Protein AF-A0A0S3QSS6-F1 (afdb_monomer)

Mean predicted aligned error: 6.53 Å

Nearest PDB structures (foldseek):
  4kt3-assembly1_A  TM=6.858E-01  e=3.679E-03  Pseudomonas protegens Pf-5

Sequence (273 aa):
MFFYKCVRVEKSAYVKLRFVSPRGPGDILEQRCSSVIPIIYRKIPCLKPLPVMERKRTFINLLLPAVLVKNFEIERTREHVKELMIKAKEGTLEKVDKFWLKELIKKYKARSYEDLLVRLDIVPPGLVIAQAAIESGWGSSRFFCEANNIFGEWDFSLNSTGVKAKDSDVYLKKFDNLLEAVDSYYYNINTGWAYEEFRKARTKSKNSLVLAKYLHRYSQLGPEYVERLIKVIKSNRLDLYDSCSIDDNYIESVTKYRLECFGLRKDNSVAIP

Organism: Thermosulfidibacter takaii (strain DSM 17441 / JCM 13301 / NBRC 103674 / ABI70S6) (NCBI:txid1298851)

pLDDT: mean 89.3, std 16.47, range [23.45, 98.88]

Solvent-accessible surface area (backbone atoms only — not comparable to full-atom values): 15063 Å² total; per-residue (Å²): 134,84,50,65,56,66,37,79,41,75,71,46,70,48,73,59,72,42,79,43,70,50,93,40,73,86,64,61,62,85,62,45,54,85,44,23,66,48,47,47,48,37,61,63,60,60,33,56,86,47,57,72,70,59,19,48,53,51,42,47,40,59,46,50,27,36,50,48,53,52,33,51,55,32,48,54,54,35,51,51,50,53,54,49,52,50,29,50,75,73,71,67,56,48,75,60,57,54,49,52,52,50,53,48,29,61,73,44,68,35,90,46,74,69,48,32,46,53,33,43,58,66,74,31,45,15,39,55,52,31,51,30,31,65,54,6,60,39,37,44,31,67,52,22,44,76,18,37,23,38,66,63,48,71,38,86,54,94,81,59,85,36,52,69,46,93,91,50,97,50,28,26,42,56,36,76,25,53,49,58,39,47,51,53,51,52,50,46,58,39,46,42,76,75,28,51,65,31,37,61,48,51,78,79,45,68,49,30,73,70,52,39,70,44,44,28,70,77,41,96,62,25,65,60,46,26,54,53,42,46,48,50,24,63,78,66,53,24,53,70,43,45,75,45,39,66,33,66,93,35,54,47,72,35,94,54,68,44,78,51,67,46,78,51,80,85,74,95,72,93,81,82,135

Foldseek 3Di:
DWDKDKFWDAKAKAFQEAEDADPALVVQDQADQAAGALYWYFQYAQLQVPDPVSLLRSLLSQQLSLLQRVQSVLVRVLVSLVVLVVCVVVVNRDPRNVVVVVVLCVLLVAPDSVSSNLLSHGAQQLQVSLQLCVQCVSRNRPCCNPAVQSNQAWDPDPPDPACADPPDRIGHHHDRTNNVNSVVVSSCCSRPPLNPVLSVVRVVDLFNLSSLCSCLVVDPVRVVSSVSSNCSCVVVVSRVSSSGHHHCVRIDIDNGIDIDIDTDDDDDDDDDD

Radius of gyration: 19.3 Å; Cα contacts (8 Å, |Δi|>4): 441; chains: 1; bounding box: 49×43×52 Å

Structure (mmCIF, N/CA/C/O backbone):
data_AF-A0A0S3QSS6-F1
#
_entry.id   AF-A0A0S3QSS6-F1
#
loop_
_atom_site.group_PDB
_atom_site.id
_atom_site.type_symbol
_atom_site.label_atom_id
_atom_site.label_alt_id
_atom_site.label_comp_id
_atom_site.label_asym_id
_atom_site.label_entity_id
_atom_site.label_seq_id
_atom_site.pdbx_PDB_ins_code
_atom_site.Cartn_x
_atom_site.Cartn_y
_atom_site.Cartn_z
_atom_site.occupancy
_atom_site.B_iso_or_equiv
_atom_site.auth_seq_id
_atom_site.auth_comp_id
_atom_site.auth_asym_id
_atom_site.auth_atom_id
_atom_site.pdbx_PDB_model_num
ATOM 1 N N . MET A 1 1 ? -12.737 -28.483 6.655 1.00 34.22 1 MET A N 1
ATOM 2 C CA . MET A 1 1 ? -13.985 -27.689 6.701 1.00 34.22 1 MET A CA 1
ATOM 3 C C . MET A 1 1 ? -13.631 -26.302 7.227 1.00 34.22 1 MET A C 1
ATOM 5 O O . MET A 1 1 ? -13.260 -26.193 8.390 1.00 34.22 1 MET A O 1
ATOM 9 N N . PHE A 1 2 ? -13.603 -25.280 6.365 1.00 35.81 2 PHE A N 1
ATOM 10 C CA . PHE A 1 2 ? -13.344 -23.898 6.786 1.00 35.81 2 PHE A CA 1
ATOM 11 C C . PHE A 1 2 ? -14.632 -23.327 7.375 1.00 35.81 2 PHE A C 1
ATOM 13 O O . PHE A 1 2 ? -15.638 -23.231 6.678 1.00 35.81 2 PHE A O 1
ATOM 20 N N . PHE A 1 3 ? -14.614 -22.993 8.663 1.00 40.19 3 PHE A N 1
ATOM 21 C CA . PHE A 1 3 ? -15.728 -22.298 9.293 1.00 40.19 3 PHE A CA 1
ATOM 22 C C . PHE A 1 3 ? -15.490 -20.799 9.164 1.00 40.19 3 PHE A C 1
ATOM 24 O O . PHE A 1 3 ? -14.437 -20.292 9.552 1.00 40.19 3 PHE A O 1
ATOM 31 N N . TYR A 1 4 ? -16.470 -20.095 8.617 1.00 47.41 4 TYR A N 1
ATOM 32 C CA . TYR A 1 4 ? -16.463 -18.643 8.556 1.00 47.41 4 TYR A CA 1
ATOM 33 C C . TYR A 1 4 ? -17.436 -18.111 9.594 1.00 47.41 4 TYR A C 1
ATOM 35 O O . TYR A 1 4 ? -18.567 -18.589 9.690 1.00 47.41 4 TYR A O 1
ATOM 43 N N . LYS A 1 5 ? -17.008 -17.111 10.365 1.00 53.06 5 LYS A N 1
ATOM 44 C CA . LYS A 1 5 ? -17.925 -16.326 11.189 1.00 53.06 5 LYS A CA 1
ATOM 45 C C . LYS A 1 5 ? -18.103 -14.970 10.528 1.00 53.06 5 LYS A C 1
ATOM 47 O O . LYS A 1 5 ? -17.140 -14.217 10.399 1.00 53.06 5 LYS A O 1
ATOM 52 N N . CYS A 1 6 ? -19.321 -14.706 10.068 1.00 51.78 6 CYS A N 1
ATOM 53 C CA . CYS A 1 6 ? -19.661 -13.468 9.386 1.00 51.78 6 CYS A CA 1
ATOM 54 C C . CYS A 1 6 ? -20.262 -12.462 10.367 1.00 51.78 6 CYS A C 1
ATOM 56 O O . CYS A 1 6 ? -21.119 -12.809 11.179 1.00 51.78 6 CYS A O 1
ATOM 58 N N . VAL A 1 7 ? -19.784 -11.227 10.293 1.00 55.12 7 VAL A N 1
ATOM 59 C CA . VAL A 1 7 ? -20.254 -10.086 11.072 1.00 55.12 7 VAL A CA 1
ATOM 60 C C . VAL A 1 7 ? -21.018 -9.152 10.153 1.00 55.12 7 VAL A C 1
ATOM 62 O O . VAL A 1 7 ? -20.686 -8.993 8.981 1.00 55.12 7 VAL A O 1
ATOM 65 N N . ARG A 1 8 ? -22.076 -8.569 10.700 1.00 54.03 8 ARG A N 1
ATOM 66 C CA . ARG A 1 8 ? -22.972 -7.658 10.021 1.00 54.03 8 ARG A CA 1
ATOM 67 C C . ARG A 1 8 ? -22.476 -6.221 10.238 1.00 54.03 8 ARG A C 1
ATOM 69 O O . ARG A 1 8 ? -22.525 -5.748 11.362 1.00 54.03 8 ARG A O 1
ATOM 76 N N . VAL A 1 9 ? -22.006 -5.549 9.189 1.00 58.03 9 VAL A N 1
ATOM 77 C CA . VAL A 1 9 ? -21.534 -4.152 9.249 1.00 58.03 9 VAL A CA 1
ATOM 78 C C . VAL A 1 9 ? -22.651 -3.228 8.753 1.00 58.03 9 VAL A C 1
ATOM 80 O O . VAL A 1 9 ? -23.166 -3.418 7.645 1.00 58.03 9 VAL A O 1
ATOM 83 N N . GLU A 1 10 ? -23.072 -2.266 9.578 1.00 53.19 10 G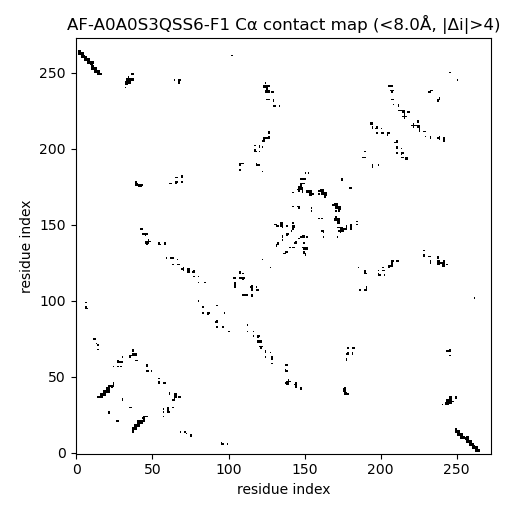LU A N 1
ATOM 84 C CA . GLU A 1 10 ? -24.047 -1.228 9.203 1.00 53.19 10 GLU A CA 1
ATOM 85 C C . GLU A 1 10 ? -23.390 -0.129 8.363 1.00 53.19 10 GLU A C 1
ATOM 87 O O . GLU A 1 10 ? -22.272 0.276 8.653 1.00 53.19 10 GLU A O 1
ATOM 92 N N . LYS A 1 11 ? -24.102 0.361 7.333 1.00 58.97 11 LYS A N 1
ATOM 93 C CA . LYS A 1 11 ? -23.717 1.517 6.497 1.00 58.97 11 LYS A CA 1
ATOM 94 C C . LYS A 1 11 ? -22.257 1.487 6.018 1.00 58.97 11 LYS A C 1
ATOM 96 O O . LYS A 1 11 ? -21.463 2.366 6.332 1.00 58.97 11 LYS A O 1
ATOM 101 N N . SER A 1 12 ? -21.903 0.501 5.200 1.00 72.12 12 SER A N 1
ATOM 102 C CA . SER A 1 12 ? -20.589 0.475 4.546 1.00 72.12 12 SER A CA 1
ATOM 103 C C . SER A 1 12 ? -20.666 1.082 3.146 1.00 72.12 12 SER A C 1
ATOM 105 O O . SER A 1 12 ? -21.619 0.800 2.422 1.00 72.12 12 SER A O 1
ATOM 107 N N . ALA A 1 13 ? -19.655 1.835 2.723 1.00 84.69 13 ALA A N 1
ATOM 108 C CA . ALA A 1 13 ? -19.427 2.130 1.309 1.00 84.69 13 ALA A CA 1
ATOM 109 C C . ALA A 1 13 ? -18.351 1.187 0.754 1.00 84.69 13 ALA A C 1
ATOM 111 O O . ALA A 1 13 ? -17.436 0.797 1.483 1.00 84.69 13 ALA A O 1
ATOM 112 N N . TYR A 1 14 ? -18.444 0.816 -0.520 1.00 89.44 14 TYR A N 1
ATOM 113 C CA . TYR A 1 14 ? -17.412 0.033 -1.202 1.00 89.44 14 TYR A CA 1
ATOM 114 C C . TYR A 1 14 ? -17.110 0.596 -2.586 1.00 89.44 14 TYR A C 1
ATOM 116 O O . TYR A 1 14 ? -17.921 1.306 -3.178 1.00 89.44 14 TYR A O 1
ATOM 124 N N . VAL A 1 15 ? -15.932 0.250 -3.104 1.00 93.38 15 VAL A N 1
ATOM 125 C CA . VAL A 1 15 ? -15.528 0.617 -4.460 1.00 93.38 15 VAL A CA 1
ATOM 126 C C . VAL A 1 15 ? -15.972 -0.469 -5.433 1.00 93.38 15 VAL A C 1
ATOM 128 O O . VAL A 1 15 ? -15.579 -1.631 -5.311 1.00 93.38 15 VAL A O 1
ATOM 131 N N . LYS A 1 16 ? -16.774 -0.095 -6.426 1.00 95.25 16 LYS A N 1
ATOM 132 C CA . LYS A 1 16 ? -17.167 -0.952 -7.541 1.00 95.25 16 LYS A CA 1
ATOM 133 C C . LYS A 1 16 ? -15.981 -1.157 -8.480 1.00 95.25 16 LYS A C 1
ATOM 135 O O . LYS A 1 16 ? -15.662 -0.304 -9.303 1.00 95.25 16 LYS A O 1
ATOM 140 N N . LEU A 1 17 ? -15.333 -2.311 -8.372 1.00 95.25 17 LEU A N 1
ATOM 141 C CA . LEU A 1 17 ? -14.164 -2.638 -9.187 1.00 95.25 17 LEU A CA 1
ATOM 142 C C . LEU A 1 17 ? -14.548 -3.007 -10.622 1.00 95.25 17 LEU A C 1
ATOM 144 O O . LEU A 1 17 ? -15.533 -3.709 -10.862 1.00 95.25 17 LEU A O 1
ATOM 148 N N . ARG A 1 18 ? -13.704 -2.613 -11.579 1.00 95.31 18 ARG A N 1
ATOM 149 C CA . ARG A 1 18 ? -13.742 -3.124 -12.955 1.00 95.31 18 ARG A CA 1
ATOM 150 C C . ARG A 1 18 ? -12.545 -4.026 -13.191 1.00 95.31 18 ARG A C 1
ATOM 152 O O . ARG A 1 18 ? -11.410 -3.590 -13.055 1.00 95.31 18 ARG A O 1
ATOM 159 N N . PHE A 1 19 ? -12.784 -5.266 -13.597 1.00 94.44 19 PHE A N 1
ATOM 160 C CA . PHE A 1 19 ? -11.704 -6.177 -13.964 1.00 94.44 19 PHE A CA 1
ATOM 161 C C . PHE A 1 19 ? -11.496 -6.178 -15.473 1.00 94.44 19 PHE A C 1
ATOM 163 O O . PHE A 1 19 ? -12.455 -6.315 -16.230 1.00 94.44 19 PHE A O 1
ATOM 170 N N . VAL A 1 20 ? -10.244 -6.039 -15.903 1.00 94.44 20 VAL A N 1
ATOM 171 C CA . VAL A 1 20 ? -9.870 -6.002 -17.324 1.00 94.44 20 VAL A CA 1
ATOM 172 C C . VAL A 1 20 ? -8.683 -6.928 -17.551 1.00 94.44 20 VAL A C 1
ATOM 174 O O . VAL A 1 20 ? -7.753 -6.940 -16.754 1.00 94.44 20 VAL A O 1
ATOM 177 N N . SER A 1 21 ? -8.688 -7.698 -18.636 1.00 93.12 21 SER A N 1
ATOM 178 C CA . SER A 1 21 ? -7.502 -8.433 -19.088 1.00 93.12 21 SER A CA 1
ATOM 179 C C . SER A 1 21 ? -6.916 -7.738 -20.312 1.00 93.12 21 SER A C 1
ATOM 181 O O . SER A 1 21 ? -7.493 -7.862 -21.392 1.00 93.12 21 SER A O 1
ATOM 183 N N . PRO A 1 22 ? -5.820 -6.978 -20.158 1.00 92.81 22 PRO A N 1
ATOM 184 C CA . PRO A 1 22 ? -5.209 -6.267 -21.270 1.00 92.81 22 PRO A CA 1
ATOM 185 C C . PRO A 1 22 ? -4.482 -7.257 -22.190 1.00 92.81 22 PRO A C 1
ATOM 187 O O . PRO A 1 22 ? -3.913 -8.249 -21.733 1.00 92.81 22 PRO A O 1
ATOM 190 N N . ARG A 1 23 ? -4.467 -6.980 -23.495 1.00 90.88 23 ARG A N 1
ATOM 191 C CA . ARG A 1 23 ? -3.677 -7.735 -24.485 1.00 90.88 23 ARG A CA 1
ATOM 192 C C . ARG A 1 23 ? -2.224 -7.267 -24.513 1.00 90.88 23 ARG A C 1
ATOM 194 O O . ARG A 1 23 ? -1.334 -8.026 -24.879 1.00 90.88 23 ARG A O 1
ATOM 201 N N . GLY A 1 24 ? -1.984 -6.022 -24.115 1.00 91.06 24 GLY A N 1
ATOM 202 C CA . GLY A 1 24 ? -0.663 -5.417 -24.030 1.00 91.06 24 GLY A CA 1
ATOM 203 C C . GLY A 1 24 ? -0.707 -4.069 -23.308 1.00 91.06 24 GLY A C 1
ATOM 204 O O . GLY A 1 24 ? -1.777 -3.640 -22.872 1.00 91.06 24 GLY A O 1
ATOM 205 N N . PRO A 1 25 ? 0.437 -3.377 -23.179 1.00 91.69 25 PRO A N 1
ATOM 206 C CA . PRO A 1 25 ? 0.503 -2.125 -22.428 1.00 91.69 25 PRO A CA 1
ATOM 207 C C . PRO A 1 25 ? -0.366 -0.986 -22.987 1.00 91.69 25 PRO A C 1
ATOM 209 O O . PRO A 1 25 ? -0.785 -0.122 -22.226 1.00 91.69 25 PRO A O 1
ATOM 212 N N . GLY A 1 26 ? -0.692 -1.005 -24.285 1.00 90.81 26 GLY A N 1
ATOM 213 C CA . GLY A 1 26 ? -1.580 -0.012 -24.905 1.00 90.81 26 GLY A CA 1
ATOM 214 C C . GLY A 1 26 ? -3.048 -0.093 -24.460 1.00 90.81 26 GLY A C 1
ATOM 215 O O . GLY A 1 26 ? -3.785 0.867 -24.646 1.00 90.81 26 GLY A O 1
ATOM 216 N N . ASP A 1 27 ? -3.471 -1.200 -23.839 1.00 93.44 27 ASP A N 1
ATOM 217 C CA . ASP A 1 27 ? -4.826 -1.344 -23.284 1.00 93.44 27 ASP A CA 1
ATOM 218 C C . ASP A 1 27 ? -4.940 -0.740 -21.860 1.00 93.44 27 ASP A C 1
ATOM 220 O O . ASP A 1 27 ? -6.010 -0.786 -21.247 1.00 93.44 27 ASP A O 1
ATOM 224 N N . ILE A 1 28 ? -3.849 -0.195 -21.300 1.00 95.62 28 ILE A N 1
ATOM 225 C CA . ILE A 1 28 ? -3.852 0.429 -19.972 1.00 95.62 28 ILE A CA 1
ATOM 226 C C . ILE A 1 28 ? -4.388 1.855 -20.072 1.00 95.62 28 ILE A C 1
ATOM 228 O O . ILE A 1 28 ? -3.767 2.735 -20.667 1.00 95.62 28 ILE A O 1
ATOM 232 N N . LEU A 1 29 ? -5.531 2.096 -19.430 1.00 95.56 29 LEU A N 1
ATOM 233 C CA . LEU A 1 29 ? -6.165 3.408 -19.415 1.00 95.56 29 LEU A CA 1
ATOM 234 C C . LEU A 1 29 ? -5.386 4.403 -18.563 1.00 95.56 29 LEU A C 1
ATOM 236 O O . LEU A 1 29 ? -5.051 4.134 -17.404 1.00 95.56 29 LEU A O 1
ATOM 240 N N . GLU A 1 30 ? -5.182 5.587 -19.126 1.00 96.00 30 GLU A N 1
ATOM 241 C CA . GLU A 1 30 ? -4.660 6.721 -18.386 1.00 96.00 30 GLU A CA 1
ATOM 242 C C . GLU A 1 30 ? -5.623 7.170 -17.286 1.00 96.00 30 GLU A C 1
ATOM 244 O O . GLU A 1 30 ? -6.833 7.273 -17.496 1.00 96.00 30 GLU A O 1
ATOM 249 N N . GLN A 1 31 ? -5.067 7.443 -16.107 1.00 96.25 31 GLN A N 1
ATOM 250 C CA . GLN A 1 31 ? -5.824 7.873 -14.942 1.00 96.25 31 GLN A CA 1
ATOM 251 C C . GLN A 1 31 ? -5.731 9.385 -14.760 1.00 96.25 31 GLN A C 1
ATOM 253 O O . GLN A 1 31 ? -4.665 9.986 -14.890 1.00 96.25 31 GLN A O 1
ATOM 258 N N . ARG A 1 32 ? -6.853 10.004 -14.388 1.00 96.38 32 ARG A N 1
ATOM 259 C CA . ARG A 1 32 ? -6.886 11.397 -13.932 1.00 96.38 32 ARG A CA 1
ATOM 260 C C . ARG A 1 32 ? -6.874 11.397 -12.413 1.00 96.38 32 ARG A C 1
ATOM 262 O O . ARG A 1 32 ? -7.753 10.810 -11.802 1.00 96.38 32 ARG A O 1
ATOM 269 N N . CYS A 1 33 ? -5.896 12.061 -11.804 1.00 95.25 33 CYS A N 1
ATOM 270 C CA . CYS A 1 33 ? -5.696 12.021 -10.351 1.00 95.25 33 CYS A CA 1
ATOM 271 C C . CYS A 1 33 ? -6.940 12.434 -9.540 1.00 95.25 33 CYS A C 1
ATOM 273 O O . CYS A 1 33 ? -7.228 11.831 -8.513 1.00 95.25 33 CYS A O 1
ATOM 275 N N . SER A 1 34 ? -7.709 13.414 -10.021 1.00 95.44 34 SER A N 1
ATOM 276 C CA . SER A 1 34 ? -8.946 13.874 -9.372 1.00 95.44 34 SER A CA 1
ATOM 277 C C . SER A 1 34 ? -10.138 12.919 -9.518 1.00 95.44 34 SER A C 1
ATOM 279 O O . SER A 1 34 ? -11.177 13.150 -8.911 1.00 95.44 34 SER A O 1
ATOM 281 N N . SER A 1 35 ? -10.036 11.899 -10.373 1.00 97.06 35 SER A N 1
ATOM 282 C CA . SER A 1 35 ? -11.135 11.006 -10.744 1.00 97.06 35 SER A CA 1
ATOM 283 C C . SER A 1 35 ? -10.547 9.723 -11.343 1.00 97.06 35 SER A C 1
ATOM 285 O O . SER A 1 35 ? -10.511 9.525 -12.563 1.00 97.06 35 SER A O 1
ATOM 287 N N . VAL A 1 36 ? -9.981 8.883 -10.471 1.00 98.25 36 VAL A N 1
ATOM 288 C CA . VAL A 1 36 ? -9.347 7.616 -10.859 1.00 98.25 36 VAL A CA 1
ATOM 289 C C . VAL A 1 36 ? -10.405 6.530 -11.011 1.00 98.25 36 VAL A C 1
ATOM 291 O O . VAL A 1 36 ? -11.211 6.297 -10.110 1.00 98.25 36 VAL A O 1
ATOM 294 N N . ILE A 1 37 ? -10.364 5.812 -12.132 1.00 97.88 37 ILE A N 1
ATOM 295 C CA . ILE A 1 37 ? -11.261 4.685 -12.385 1.00 97.88 37 ILE A CA 1
ATOM 296 C C . ILE A 1 37 ? -10.655 3.435 -11.723 1.00 97.88 37 ILE A C 1
ATOM 298 O O . ILE A 1 37 ? -9.509 3.092 -12.027 1.00 97.88 37 ILE A O 1
ATOM 302 N N . PRO A 1 38 ? -11.388 2.704 -10.860 1.00 96.88 38 PRO A N 1
ATOM 303 C CA . PRO A 1 38 ? -10.867 1.554 -10.116 1.00 96.88 38 PRO A CA 1
ATOM 304 C C . PRO A 1 38 ? -10.775 0.286 -10.988 1.00 96.88 38 PRO A C 1
ATOM 306 O O . PRO A 1 38 ? -11.492 -0.700 -10.788 1.00 96.88 38 PRO A O 1
ATOM 309 N N . ILE A 1 39 ? -9.900 0.321 -11.997 1.00 96.50 39 ILE A N 1
ATOM 310 C CA . ILE A 1 39 ? -9.633 -0.804 -12.897 1.00 96.50 39 ILE A CA 1
ATOM 311 C C . ILE A 1 39 ? -8.535 -1.689 -12.314 1.00 96.50 39 ILE A C 1
ATOM 313 O O . ILE A 1 39 ? -7.416 -1.239 -12.086 1.00 96.50 39 ILE A O 1
ATOM 317 N N . ILE A 1 40 ? -8.846 -2.971 -12.135 1.00 95.62 40 ILE A N 1
ATOM 318 C CA . ILE A 1 40 ? -7.903 -4.004 -11.716 1.00 95.62 40 ILE A CA 1
ATOM 319 C C . ILE A 1 40 ? -7.578 -4.892 -12.915 1.00 95.62 40 ILE A C 1
ATOM 321 O O . ILE A 1 40 ? -8.416 -5.662 -13.399 1.00 95.62 40 ILE A O 1
ATOM 325 N N . TYR A 1 41 ? -6.342 -4.787 -13.398 1.00 91.81 41 TYR A N 1
ATOM 326 C CA . TYR A 1 41 ? -5.878 -5.571 -14.534 1.00 91.81 41 TYR A CA 1
ATOM 327 C C . TYR A 1 41 ? -5.492 -6.992 -14.106 1.00 91.81 41 TYR A C 1
ATOM 329 O O . TYR A 1 41 ? -4.712 -7.187 -13.173 1.00 91.81 41 TYR A O 1
ATOM 337 N N . ARG A 1 42 ? -6.030 -7.989 -14.810 1.00 86.12 42 ARG A N 1
ATOM 338 C CA . ARG A 1 42 ? -5.696 -9.413 -14.676 1.00 86.12 42 ARG A CA 1
ATOM 339 C C . ARG A 1 42 ? -4.776 -9.804 -15.826 1.00 86.12 42 ARG A C 1
ATOM 341 O O . ARG A 1 42 ? -5.129 -9.526 -16.967 1.00 86.12 42 ARG A O 1
ATOM 348 N N . LYS A 1 43 ? -3.669 -10.503 -15.548 1.00 83.94 43 LYS A N 1
ATOM 349 C CA . LYS A 1 43 ? -2.583 -10.792 -16.518 1.00 83.94 43 LYS A CA 1
ATOM 350 C C . LYS A 1 43 ? -1.891 -9.512 -16.997 1.00 83.94 43 LYS A C 1
ATOM 352 O O . LYS A 1 43 ? -2.096 -9.043 -18.112 1.00 83.94 43 LYS A O 1
ATOM 357 N N . ILE A 1 44 ? -1.106 -8.915 -16.113 1.00 89.31 44 ILE A N 1
ATOM 358 C CA . ILE A 1 44 ? -0.456 -7.631 -16.367 1.00 89.31 44 ILE A CA 1
ATOM 359 C C . ILE A 1 44 ? 0.631 -7.819 -17.433 1.00 89.31 44 ILE A C 1
ATOM 361 O O . ILE A 1 44 ? 1.423 -8.758 -17.328 1.00 89.31 44 ILE A O 1
ATOM 365 N N . PRO A 1 45 ? 0.700 -6.954 -18.459 1.00 91.31 45 PRO A N 1
ATOM 366 C CA . PRO A 1 45 ? 1.730 -7.070 -19.472 1.00 91.31 45 PRO A CA 1
ATOM 367 C C . PRO A 1 45 ? 3.084 -6.659 -18.891 1.00 91.31 45 PRO A C 1
ATOM 369 O O . PRO A 1 45 ? 3.193 -5.705 -18.118 1.00 91.31 45 PRO A O 1
ATOM 372 N N . CYS A 1 46 ? 4.142 -7.346 -19.315 1.00 94.19 46 CYS A N 1
ATOM 373 C CA . CYS A 1 46 ? 5.505 -6.936 -19.000 1.00 94.19 46 CYS A CA 1
ATOM 374 C C . CYS A 1 46 ? 5.784 -5.551 -19.601 1.00 94.19 46 CYS A C 1
ATOM 376 O O . CYS A 1 46 ? 5.603 -5.358 -20.803 1.00 94.19 46 CYS A O 1
ATOM 378 N N . LEU A 1 47 ? 6.260 -4.593 -18.798 1.00 96.50 47 LEU A N 1
ATOM 379 C CA . LEU A 1 47 ? 6.509 -3.227 -19.281 1.00 96.50 47 LEU A CA 1
ATOM 380 C C . LEU A 1 47 ? 7.940 -3.019 -19.781 1.00 96.50 47 LEU A C 1
ATOM 382 O O . LEU A 1 47 ? 8.266 -1.954 -20.304 1.00 96.50 47 LEU A O 1
ATOM 386 N N . LYS A 1 48 ? 8.810 -4.026 -19.626 1.00 95.50 48 LYS A N 1
ATOM 387 C CA . LYS A 1 48 ? 10.211 -3.988 -20.069 1.00 95.50 48 LYS A CA 1
ATOM 388 C C . LYS A 1 48 ? 10.398 -3.485 -21.514 1.00 95.50 48 LYS A C 1
ATOM 390 O O . LYS A 1 48 ? 11.332 -2.705 -21.692 1.00 95.50 48 LYS 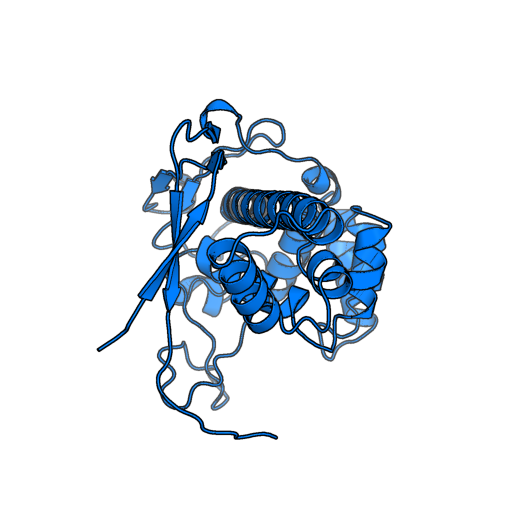A O 1
ATOM 395 N N . PRO A 1 49 ? 9.564 -3.866 -22.506 1.00 95.81 49 PRO A N 1
ATOM 396 C CA . PRO A 1 49 ? 9.745 -3.433 -23.895 1.00 95.81 49 PRO A CA 1
ATOM 397 C C . PRO A 1 49 ? 9.454 -1.948 -24.153 1.00 95.81 49 PRO A C 1
ATOM 399 O O . PRO A 1 49 ? 9.846 -1.436 -25.197 1.00 95.81 49 PRO A O 1
ATOM 402 N N . LEU A 1 50 ? 8.762 -1.256 -23.242 1.00 97.06 50 LEU A N 1
ATOM 403 C CA . LEU A 1 50 ? 8.371 0.137 -23.449 1.00 97.06 50 LEU A CA 1
ATOM 404 C C . LEU A 1 50 ? 9.554 1.108 -23.268 1.00 97.06 50 LEU A C 1
ATOM 406 O O . LEU A 1 50 ? 10.384 0.906 -22.368 1.00 97.06 50 LEU A O 1
ATOM 410 N N . PRO A 1 51 ? 9.590 2.222 -24.028 1.00 97.69 51 PRO A N 1
ATOM 411 C CA . PRO A 1 51 ? 10.480 3.348 -23.759 1.00 97.69 51 PRO A CA 1
ATOM 412 C C . PRO A 1 51 ? 10.340 3.860 -22.321 1.00 97.69 51 PRO A C 1
ATOM 414 O O . PRO A 1 51 ? 9.262 3.813 -21.732 1.00 97.69 51 PRO A O 1
ATOM 417 N N . VAL A 1 52 ? 11.418 4.408 -21.749 1.00 96.75 52 VAL A N 1
ATOM 418 C CA . VAL A 1 52 ? 11.481 4.763 -20.315 1.00 96.75 52 VAL A CA 1
ATOM 419 C C . VAL A 1 52 ? 10.318 5.654 -19.863 1.00 96.75 52 VAL A C 1
ATOM 421 O O . VAL A 1 52 ? 9.725 5.389 -18.819 1.00 96.75 52 VAL A O 1
ATOM 424 N N . MET A 1 53 ? 9.979 6.694 -20.630 1.00 96.69 53 MET A N 1
ATOM 425 C CA . MET A 1 53 ? 8.908 7.628 -20.259 1.00 96.69 53 MET A CA 1
ATOM 426 C C . MET A 1 53 ? 7.523 6.978 -20.314 1.00 96.69 53 MET A C 1
ATOM 428 O O . MET A 1 53 ? 6.740 7.107 -19.372 1.00 96.69 53 MET A O 1
ATOM 432 N N . GLU A 1 54 ? 7.244 6.227 -21.377 1.00 97.75 54 GLU A N 1
ATOM 433 C CA . GLU A 1 54 ? 5.985 5.501 -21.547 1.00 97.75 54 GLU A CA 1
ATOM 434 C C . GLU A 1 54 ? 5.824 4.401 -20.492 1.00 97.75 54 GLU A C 1
ATOM 436 O O . GLU A 1 54 ? 4.755 4.254 -19.898 1.00 97.75 54 GLU A O 1
ATOM 441 N N . ARG A 1 55 ? 6.914 3.694 -20.173 1.00 97.81 55 ARG A N 1
ATOM 442 C CA . ARG A 1 55 ? 6.956 2.683 -19.117 1.00 97.81 55 ARG A CA 1
ATOM 443 C C . ARG A 1 55 ? 6.552 3.260 -17.769 1.00 97.81 55 ARG A C 1
ATOM 445 O O . ARG A 1 55 ? 5.698 2.688 -17.103 1.00 97.81 55 ARG A O 1
ATOM 452 N N . LYS A 1 56 ? 7.136 4.395 -17.372 1.00 98.31 56 LYS A N 1
ATOM 453 C CA . LYS A 1 56 ? 6.816 5.054 -16.095 1.00 98.31 56 LYS A CA 1
ATOM 454 C C . LYS A 1 56 ? 5.350 5.477 -16.019 1.00 98.31 56 LYS A C 1
ATOM 456 O O . LYS A 1 56 ? 4.697 5.201 -15.018 1.00 98.31 56 LYS A O 1
ATOM 461 N N . ARG A 1 57 ? 4.820 6.101 -17.078 1.00 97.94 57 ARG A N 1
ATOM 462 C CA . ARG A 1 57 ? 3.407 6.514 -17.148 1.00 97.94 57 ARG A CA 1
ATOM 463 C C . ARG A 1 57 ? 2.472 5.307 -17.053 1.00 97.94 57 ARG A C 1
ATOM 465 O O . ARG A 1 57 ? 1.564 5.297 -16.228 1.00 97.94 57 ARG A O 1
ATOM 472 N N . THR A 1 58 ? 2.741 4.263 -17.834 1.00 98.00 58 THR A N 1
ATOM 473 C CA . THR A 1 58 ? 1.954 3.019 -17.836 1.00 98.00 58 THR A CA 1
ATOM 474 C C . THR A 1 58 ? 2.001 2.321 -16.479 1.00 98.00 58 THR A C 1
ATOM 476 O O . THR A 1 58 ? 0.972 1.884 -15.973 1.00 98.00 58 THR A O 1
ATOM 479 N N . PHE A 1 59 ? 3.177 2.272 -15.853 1.00 98.38 59 PHE A N 1
ATOM 480 C CA . PHE A 1 59 ? 3.371 1.711 -14.518 1.00 98.38 59 PHE A CA 1
ATOM 481 C C . PHE A 1 59 ? 2.503 2.408 -13.465 1.00 98.38 59 PHE A C 1
ATOM 483 O O . PHE A 1 59 ? 1.823 1.744 -12.685 1.00 98.38 59 PHE A O 1
ATOM 490 N N . ILE A 1 60 ? 2.485 3.744 -13.468 1.00 98.50 60 ILE A N 1
ATOM 491 C CA . ILE A 1 60 ? 1.656 4.528 -12.546 1.00 98.50 60 ILE A CA 1
ATOM 492 C C . ILE A 1 60 ? 0.168 4.258 -12.798 1.00 98.50 60 ILE A C 1
ATOM 494 O O . ILE A 1 60 ? -0.563 3.976 -11.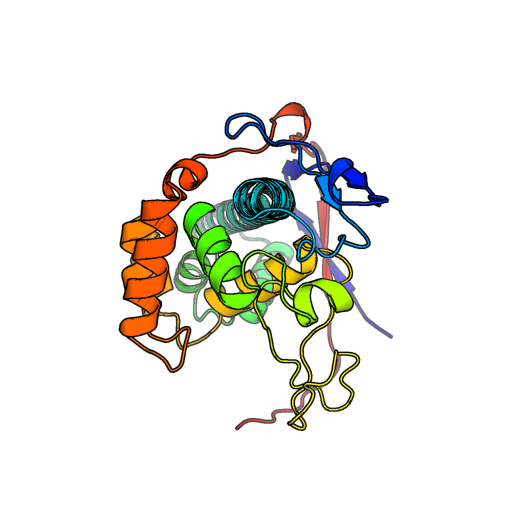853 1.00 98.50 60 ILE A O 1
ATOM 498 N N . ASN A 1 61 ? -0.270 4.278 -14.060 1.00 98.00 61 ASN A N 1
ATOM 499 C CA . ASN A 1 61 ? -1.670 4.042 -14.431 1.00 98.00 61 ASN A CA 1
ATOM 500 C C . ASN A 1 61 ? -2.163 2.627 -14.090 1.00 98.00 61 ASN A C 1
ATOM 502 O O . ASN A 1 61 ? -3.339 2.443 -13.784 1.00 98.00 61 ASN A O 1
ATOM 506 N N . LEU A 1 62 ? -1.269 1.636 -14.112 1.00 96.94 62 LEU A N 1
ATOM 507 C CA . LEU A 1 62 ? -1.547 0.273 -13.659 1.00 96.94 62 LEU A 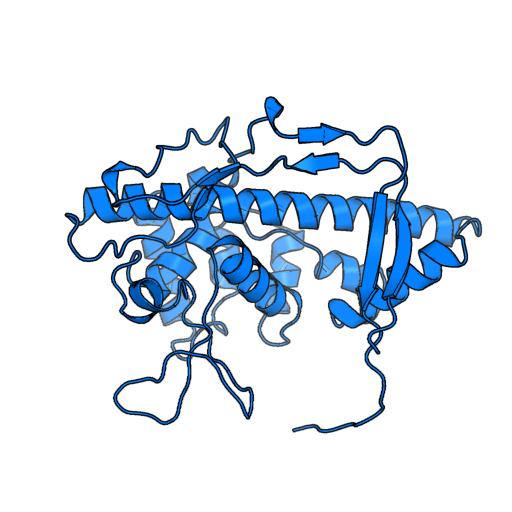CA 1
ATOM 508 C C . LEU A 1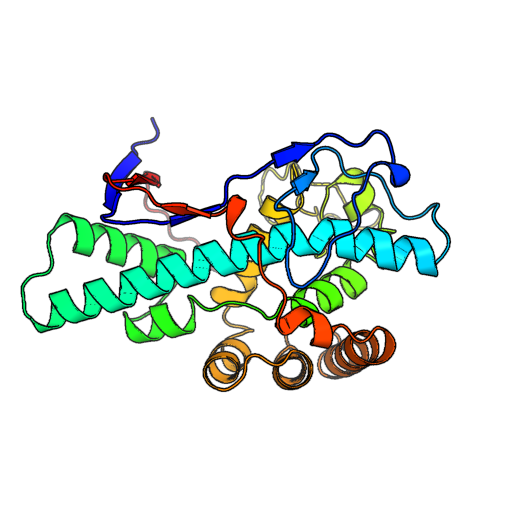 62 ? -1.745 0.191 -12.143 1.00 96.94 62 LEU A C 1
ATOM 510 O O . LEU A 1 62 ? -2.647 -0.501 -11.675 1.00 96.94 62 LEU A O 1
ATOM 514 N N . LEU A 1 63 ? -0.874 0.853 -11.379 1.00 98.25 63 LEU A N 1
ATOM 515 C CA . LEU A 1 63 ? -0.782 0.679 -9.930 1.00 98.25 63 LEU A CA 1
ATOM 516 C C . LEU A 1 63 ? -1.733 1.592 -9.147 1.00 98.25 63 LEU A C 1
ATOM 518 O O . LEU A 1 63 ? -2.317 1.156 -8.155 1.00 98.25 63 LEU A O 1
ATOM 522 N N . LEU A 1 64 ? -1.893 2.847 -9.576 1.00 98.62 64 LEU A N 1
ATOM 523 C CA . LEU A 1 64 ? -2.635 3.873 -8.839 1.00 98.62 64 LEU A CA 1
ATOM 524 C C . LEU A 1 64 ? -4.064 3.435 -8.454 1.00 98.62 64 LEU A C 1
ATOM 526 O O . LEU A 1 64 ? -4.411 3.603 -7.283 1.00 98.62 64 LEU A O 1
ATOM 530 N N . PRO A 1 65 ? -4.874 2.818 -9.344 1.00 98.50 65 PRO A N 1
ATOM 531 C CA . PRO A 1 65 ? -6.206 2.346 -8.970 1.00 98.50 65 PRO A CA 1
ATOM 532 C C . PRO A 1 65 ? -6.194 1.355 -7.800 1.00 98.50 65 PRO A C 1
ATOM 534 O O . PRO A 1 65 ? -6.967 1.511 -6.859 1.00 98.50 65 PRO A O 1
ATOM 537 N N . ALA A 1 66 ? -5.289 0.370 -7.815 1.00 98.31 66 ALA A N 1
ATOM 538 C CA . ALA A 1 66 ? -5.188 -0.638 -6.758 1.00 98.31 66 ALA A CA 1
ATOM 539 C C . ALA A 1 66 ? -4.791 -0.019 -5.407 1.00 98.31 66 ALA A C 1
ATOM 541 O O . ALA A 1 66 ? -5.348 -0.372 -4.369 1.00 98.31 66 ALA A O 1
ATOM 542 N N . VAL A 1 67 ? -3.872 0.949 -5.425 1.00 98.69 67 VAL A N 1
ATOM 543 C CA . VAL A 1 67 ? -3.442 1.679 -4.223 1.00 98.69 67 VAL A CA 1
ATOM 544 C C . VAL A 1 67 ? -4.587 2.496 -3.627 1.00 98.69 67 VAL A C 1
ATOM 546 O O . VAL A 1 67 ? -4.812 2.451 -2.418 1.00 98.69 67 VAL A O 1
ATOM 549 N N . LEU A 1 68 ? -5.343 3.214 -4.462 1.00 98.62 68 LEU A N 1
ATOM 550 C CA . LEU A 1 68 ? -6.473 4.013 -3.992 1.00 98.62 68 LEU A CA 1
ATOM 551 C C . LEU A 1 68 ? -7.613 3.145 -3.461 1.00 98.62 68 LEU A C 1
ATOM 553 O O . LEU A 1 68 ? -8.153 3.455 -2.400 1.00 98.62 68 LEU A O 1
ATOM 557 N N . VAL A 1 69 ? -7.932 2.036 -4.138 1.00 98.44 69 VAL A N 1
ATOM 558 C CA . VAL A 1 69 ? -8.894 1.039 -3.640 1.00 98.44 69 VAL A CA 1
ATOM 559 C C . VAL A 1 69 ? -8.478 0.564 -2.251 1.00 98.44 69 VAL A C 1
ATOM 561 O O . VAL A 1 69 ? -9.292 0.591 -1.328 1.00 98.44 69 VAL A O 1
ATOM 564 N N . LYS A 1 70 ? -7.200 0.209 -2.060 1.00 98.00 70 LYS A N 1
ATOM 565 C CA . LYS A 1 70 ? -6.739 -0.264 -0.755 1.00 98.00 70 LYS A CA 1
ATOM 566 C C . LYS A 1 70 ? -6.779 0.812 0.326 1.00 98.00 70 LYS A C 1
ATOM 568 O O . LYS A 1 70 ? -7.181 0.540 1.458 1.00 98.00 70 LYS A O 1
ATOM 573 N N . ASN A 1 71 ? -6.398 2.041 -0.011 1.00 98.31 71 ASN A N 1
ATOM 574 C CA . ASN A 1 71 ? -6.506 3.169 0.909 1.00 98.31 71 ASN A CA 1
ATOM 575 C C . ASN A 1 71 ? -7.959 3.405 1.338 1.00 98.31 71 ASN A C 1
ATOM 577 O O . ASN A 1 71 ? -8.212 3.579 2.529 1.00 98.31 71 ASN A O 1
ATOM 581 N N . PHE A 1 72 ? -8.908 3.335 0.401 1.00 97.44 72 PHE A N 1
ATOM 582 C CA . PHE A 1 72 ? -10.330 3.454 0.705 1.00 97.44 72 PHE A CA 1
ATOM 583 C C . PHE A 1 72 ? -10.796 2.362 1.678 1.00 97.44 72 PHE A C 1
ATOM 585 O O . PHE A 1 72 ? -11.420 2.670 2.691 1.00 97.44 72 PHE A O 1
ATOM 592 N N . GLU A 1 73 ? -10.459 1.093 1.426 1.00 95.88 73 GLU A N 1
ATOM 593 C CA . GLU A 1 73 ? -10.821 -0.017 2.322 1.00 95.88 73 GLU A CA 1
ATOM 594 C C . GLU A 1 73 ? -10.275 0.170 3.743 1.00 95.88 73 GLU A C 1
ATOM 596 O O . GLU A 1 73 ? -10.979 -0.079 4.727 1.00 95.88 73 GLU A O 1
ATOM 601 N N . ILE A 1 74 ? -9.021 0.612 3.863 1.00 96.69 74 ILE A N 1
ATOM 602 C CA . ILE A 1 74 ? -8.377 0.834 5.159 1.00 96.69 74 ILE A CA 1
ATOM 603 C C . ILE A 1 74 ? -9.041 1.988 5.901 1.00 96.69 74 ILE A C 1
ATOM 605 O O . ILE A 1 74 ? -9.321 1.837 7.090 1.00 96.69 74 ILE A O 1
ATOM 609 N N . GLU A 1 75 ? -9.325 3.103 5.227 1.00 95.75 75 GLU A N 1
ATOM 610 C CA . GLU A 1 75 ? -9.963 4.253 5.870 1.00 95.75 75 GLU A CA 1
ATOM 611 C C . GLU A 1 75 ? -11.382 3.907 6.334 1.00 95.75 75 GLU A C 1
ATOM 613 O O . GLU A 1 75 ? -11.730 4.188 7.476 1.00 95.75 75 GLU A O 1
ATOM 618 N N . ARG A 1 76 ? -12.167 3.176 5.531 1.00 93.69 76 ARG A N 1
ATOM 619 C CA . ARG A 1 76 ? -13.493 2.693 5.960 1.00 93.69 76 ARG A CA 1
ATOM 620 C C . ARG A 1 76 ? -13.419 1.764 7.160 1.00 93.69 76 ARG A C 1
ATOM 622 O O . ARG A 1 76 ? -14.179 1.914 8.113 1.00 93.69 76 ARG A O 1
ATOM 629 N N . THR A 1 77 ? -12.465 0.838 7.152 1.00 94.62 77 THR A N 1
ATOM 630 C CA . THR A 1 77 ? -12.228 -0.040 8.305 1.00 94.62 77 THR A CA 1
ATOM 631 C C . THR A 1 77 ? -11.864 0.781 9.546 1.00 94.62 77 THR A C 1
ATOM 633 O O . THR A 1 77 ? -12.358 0.522 10.641 1.00 94.62 77 THR A O 1
ATOM 636 N N . ARG A 1 78 ? -11.012 1.798 9.380 1.00 95.88 78 ARG A N 1
ATOM 637 C CA . ARG A 1 78 ? -10.569 2.700 10.445 1.00 95.88 78 ARG A CA 1
ATOM 638 C C . ARG A 1 78 ? -11.723 3.526 11.016 1.00 95.88 78 ARG A C 1
ATOM 640 O O . ARG A 1 78 ? -11.810 3.664 12.234 1.00 95.88 78 ARG A O 1
ATOM 647 N N . GLU A 1 79 ? -12.580 4.082 10.166 1.00 94.38 79 GLU A N 1
ATOM 648 C CA . GLU A 1 79 ? -13.790 4.812 10.560 1.00 94.38 79 GLU A CA 1
ATOM 649 C C . GLU A 1 79 ? -14.715 3.920 11.385 1.00 94.38 79 GLU A C 1
ATOM 651 O O . GLU A 1 79 ? -15.076 4.290 12.502 1.00 94.38 79 GLU A O 1
ATOM 656 N N . HIS A 1 80 ? -14.979 2.701 10.911 1.00 93.00 80 HIS A N 1
ATOM 657 C CA . HIS A 1 80 ? -15.814 1.755 11.640 1.00 93.00 80 HIS A CA 1
ATOM 658 C C . HIS A 1 80 ? -15.225 1.396 13.016 1.00 93.00 80 HIS A C 1
ATOM 660 O O . HIS A 1 80 ? -15.936 1.395 14.019 1.00 93.00 80 HIS A O 1
ATOM 666 N N . VAL A 1 81 ? -13.904 1.186 13.122 1.00 95.12 81 VAL A N 1
ATOM 667 C CA . VAL A 1 81 ? -13.248 0.984 14.430 1.00 95.12 81 VAL A CA 1
ATOM 668 C C . VAL A 1 81 ? -13.483 2.174 15.364 1.00 95.12 81 VAL A C 1
ATOM 670 O O . VAL A 1 81 ? -13.774 1.959 16.539 1.00 95.12 81 VAL A O 1
ATOM 673 N N . LYS A 1 82 ? -13.384 3.419 14.878 1.00 95.56 82 LYS A N 1
ATOM 674 C CA . LYS A 1 82 ? -13.625 4.615 15.707 1.00 95.56 82 LYS A CA 1
ATOM 675 C C . LYS A 1 82 ? -15.063 4.652 16.233 1.00 95.56 82 LYS A C 1
ATOM 677 O O . LYS A 1 82 ? -15.256 4.930 17.414 1.00 95.56 82 LYS A O 1
ATOM 682 N N . GLU A 1 83 ? -16.047 4.334 15.396 1.00 93.25 83 GLU A N 1
ATOM 683 C CA . GLU A 1 83 ? -17.457 4.242 15.803 1.00 93.25 83 GLU A CA 1
ATOM 684 C C . GLU A 1 83 ? -17.659 3.177 16.887 1.00 93.25 83 GLU A C 1
ATOM 686 O O . GLU A 1 83 ? -18.269 3.438 17.926 1.00 93.25 83 GLU A O 1
ATOM 691 N N . LEU A 1 84 ? -17.086 1.986 16.697 1.00 93.69 84 LEU A N 1
ATOM 692 C CA . LEU A 1 84 ? -17.174 0.912 17.685 1.00 93.69 84 LEU A CA 1
ATOM 693 C C . LEU A 1 84 ? -16.448 1.259 18.993 1.00 93.69 84 LEU A C 1
ATOM 695 O O . LEU A 1 84 ? -16.900 0.866 20.067 1.00 93.69 84 LEU A O 1
ATOM 699 N N . MET A 1 85 ? -15.356 2.026 18.945 1.00 94.62 85 MET A N 1
ATOM 700 C CA . MET A 1 85 ? -14.689 2.527 20.151 1.00 94.62 85 MET A CA 1
ATOM 701 C C . MET A 1 85 ? -15.561 3.513 20.941 1.00 94.62 85 MET A C 1
ATOM 703 O O . MET A 1 85 ? -15.474 3.531 22.168 1.00 94.62 85 MET A O 1
ATOM 707 N N . ILE A 1 86 ? -16.404 4.311 20.276 1.00 94.75 86 ILE A N 1
ATOM 708 C CA . ILE A 1 86 ? -17.384 5.183 20.946 1.00 94.75 86 ILE A CA 1
ATOM 709 C C . ILE A 1 86 ? -18.432 4.319 21.655 1.00 94.75 86 ILE A C 1
ATOM 711 O O . ILE A 1 86 ? -18.577 4.425 22.873 1.00 94.75 86 ILE A O 1
ATOM 715 N N . LYS A 1 87 ? -19.041 3.358 20.942 1.00 93.56 87 LYS A N 1
ATOM 716 C CA . LYS A 1 87 ? -19.988 2.394 21.536 1.00 93.56 87 LYS A CA 1
ATOM 717 C C . LYS A 1 87 ? -19.385 1.627 22.719 1.00 93.56 87 LYS A C 1
ATOM 719 O O . LYS A 1 87 ? -20.059 1.339 23.704 1.00 93.56 87 LYS A O 1
ATOM 724 N N . ALA A 1 88 ? -18.097 1.284 22.644 1.00 93.06 88 ALA A N 1
ATOM 725 C CA . ALA A 1 88 ? -17.385 0.615 23.732 1.00 93.06 88 ALA A CA 1
ATOM 726 C C . ALA A 1 88 ? -17.326 1.475 25.002 1.00 93.06 88 ALA A C 1
ATOM 728 O O . ALA A 1 88 ? -17.549 0.950 26.091 1.00 93.06 88 ALA A O 1
ATOM 729 N N . LYS A 1 89 ? -17.053 2.780 24.863 1.00 94.31 89 LYS A N 1
ATOM 730 C CA . LYS A 1 89 ? -17.013 3.738 25.981 1.00 94.31 89 LYS A CA 1
ATOM 731 C C . LYS A 1 89 ? -18.393 3.979 26.589 1.00 94.31 89 LYS A C 1
ATOM 733 O O . LYS A 1 89 ? -18.498 4.146 27.796 1.00 94.31 89 LYS A O 1
ATOM 738 N N . GLU A 1 90 ? -19.432 3.955 25.763 1.00 96.00 90 GLU A N 1
ATOM 739 C CA . GLU A 1 90 ? -20.831 4.116 26.179 1.00 96.00 90 GLU A CA 1
ATOM 740 C C . GLU A 1 90 ? -21.446 2.829 26.757 1.00 96.00 90 GLU A C 1
ATOM 742 O O . GLU A 1 90 ? -22.568 2.844 27.254 1.00 96.00 90 GLU A O 1
ATOM 747 N N . GLY A 1 91 ? -20.738 1.695 26.689 1.00 94.25 91 GLY A N 1
ATOM 748 C CA . GLY A 1 91 ? -21.248 0.399 27.145 1.00 94.25 91 GLY A CA 1
ATOM 749 C C . GLY A 1 91 ? -22.277 -0.247 26.205 1.00 94.25 91 GLY A C 1
ATOM 750 O O . GLY A 1 91 ? -22.875 -1.258 26.566 1.00 94.25 91 GLY A O 1
ATOM 751 N N . THR A 1 92 ? -22.452 0.282 24.992 1.00 94.06 92 THR A N 1
ATOM 752 C CA . THR A 1 92 ? -23.445 -0.156 23.991 1.00 94.06 92 THR A CA 1
ATOM 753 C C . THR A 1 92 ? -22.873 -1.116 22.939 1.00 94.06 92 THR A C 1
ATOM 755 O O . THR A 1 92 ? -23.567 -1.515 22.008 1.00 94.06 92 THR A O 1
ATOM 758 N N . LEU A 1 93 ? -21.603 -1.518 23.072 1.00 92.62 93 LEU A N 1
ATOM 759 C CA . LEU A 1 93 ? -20.927 -2.385 22.105 1.00 92.62 93 LEU A CA 1
ATOM 760 C C . LEU A 1 93 ? -21.475 -3.823 22.103 1.00 92.62 93 LEU A C 1
ATOM 762 O O . LEU A 1 93 ? -21.374 -4.556 23.098 1.00 92.62 93 LEU A O 1
ATOM 766 N N . GLU A 1 94 ? -21.953 -4.266 20.943 1.00 90.38 94 GLU A N 1
ATOM 767 C CA . GLU A 1 94 ? -22.561 -5.581 20.763 1.00 90.38 94 GLU A CA 1
ATOM 768 C C . GLU A 1 94 ? -21.540 -6.734 20.758 1.00 90.38 94 GLU A C 1
ATOM 770 O O . GLU A 1 94 ? -20.347 -6.570 20.493 1.00 90.38 94 GLU A O 1
ATOM 775 N N . LYS A 1 95 ? -22.008 -7.964 21.021 1.00 90.06 95 LYS A N 1
ATOM 776 C CA . LYS A 1 95 ? -21.152 -9.170 20.992 1.00 90.06 95 LYS A CA 1
ATOM 777 C C . LYS A 1 95 ? -20.526 -9.410 19.615 1.00 90.06 95 LYS A C 1
ATOM 779 O O . LYS A 1 95 ? -19.409 -9.925 19.539 1.00 90.06 95 LYS A O 1
ATOM 784 N N . VAL A 1 96 ? -21.252 -9.083 18.548 1.00 86.44 96 VAL A N 1
ATOM 785 C CA . VAL A 1 96 ? -20.779 -9.256 17.172 1.00 86.44 96 VAL A CA 1
ATOM 786 C C . VAL A 1 96 ? -19.648 -8.271 16.854 1.00 86.44 96 VAL A C 1
ATOM 788 O O . VAL A 1 96 ? -18.605 -8.697 16.360 1.00 86.44 96 VAL A O 1
ATOM 791 N N . ASP A 1 97 ? -19.786 -7.015 17.278 1.00 89.75 97 ASP A N 1
ATOM 792 C CA . ASP A 1 97 ? -18.767 -5.972 17.133 1.00 89.75 97 ASP A CA 1
ATOM 793 C C . ASP A 1 97 ? -17.515 -6.279 17.963 1.00 89.75 97 ASP A C 1
ATOM 795 O O . ASP A 1 97 ? -16.388 -6.152 17.485 1.00 89.75 97 ASP A O 1
ATOM 799 N N . LYS A 1 98 ? -17.690 -6.782 19.196 1.00 92.06 98 LYS A N 1
ATOM 800 C CA . LYS A 1 98 ? -16.573 -7.269 20.029 1.00 92.06 98 LYS A CA 1
ATOM 801 C C . LYS A 1 98 ? -15.791 -8.380 19.333 1.00 92.06 98 LYS A C 1
ATOM 803 O O . LYS A 1 98 ? -14.564 -8.409 19.406 1.00 92.06 98 LYS A O 1
ATOM 808 N N . PHE A 1 99 ? -16.489 -9.308 18.677 1.00 91.81 99 PHE A N 1
ATOM 809 C CA . PHE A 1 99 ? -15.844 -10.378 17.922 1.00 91.81 99 PHE A CA 1
ATOM 810 C C . PHE A 1 99 ? -15.094 -9.827 16.701 1.00 91.81 99 PHE A C 1
ATOM 812 O O . PHE A 1 99 ? -13.936 -10.185 16.502 1.00 91.81 99 PHE A O 1
ATOM 819 N N . TRP A 1 100 ? -15.714 -8.922 15.938 1.00 92.12 100 TRP A N 1
ATOM 820 C CA . TRP A 1 100 ? -15.091 -8.260 14.789 1.00 92.12 100 TRP A CA 1
ATOM 821 C C . TRP A 1 100 ? -13.805 -7.519 15.174 1.00 92.12 100 TRP A C 1
ATOM 823 O O . TRP A 1 100 ? -12.747 -7.780 14.602 1.00 92.12 100 TRP A O 1
ATOM 833 N N . LEU A 1 101 ? -13.859 -6.679 16.215 1.00 95.00 101 LEU A N 1
ATOM 834 C CA . LEU A 1 101 ? -12.693 -5.960 16.737 1.00 95.00 101 LEU A CA 1
ATOM 835 C C . LEU A 1 101 ? -11.586 -6.915 17.192 1.00 95.00 101 LEU A C 1
ATOM 837 O O . LEU A 1 101 ? -10.411 -6.664 16.927 1.00 95.00 101 LEU A O 1
ATOM 841 N N . LYS A 1 102 ? -11.939 -8.026 17.851 1.00 95.44 102 LYS A N 1
ATOM 842 C CA . LYS A 1 102 ? -10.968 -9.036 18.292 1.00 95.44 102 LYS A CA 1
ATOM 843 C C . LYS A 1 102 ? -10.243 -9.686 17.111 1.00 95.44 102 LYS A C 1
ATOM 845 O O . LYS A 1 102 ? -9.017 -9.815 17.149 1.00 95.44 102 LYS A O 1
ATOM 850 N N . GLU A 1 103 ? -10.968 -10.074 16.065 1.00 94.94 103 GLU A N 1
ATOM 851 C CA . GLU A 1 103 ? -10.357 -10.641 14.858 1.00 94.94 103 GLU A CA 1
ATOM 852 C C . GLU A 1 103 ? -9.490 -9.608 14.131 1.00 94.94 103 GLU A C 1
ATOM 854 O O . GLU A 1 103 ? -8.413 -9.941 13.631 1.00 94.94 103 GLU A O 1
ATOM 859 N N . LEU A 1 104 ? -9.896 -8.337 14.136 1.00 95.31 104 LEU A N 1
ATOM 860 C CA . LEU A 1 104 ? -9.131 -7.261 13.521 1.00 95.31 104 LEU A CA 1
ATOM 861 C C . LEU A 1 104 ? -7.838 -6.945 14.289 1.00 95.31 104 LEU A C 1
ATOM 863 O O . LEU A 1 104 ? -6.780 -6.832 13.670 1.00 95.31 104 LEU A O 1
ATOM 867 N N . ILE A 1 105 ? -7.884 -6.905 15.627 1.00 97.06 105 ILE A N 1
ATOM 868 C CA . ILE A 1 105 ? -6.695 -6.828 16.492 1.00 97.06 105 ILE A CA 1
ATOM 869 C C . ILE A 1 105 ? -5.724 -7.961 16.158 1.00 97.06 105 ILE A C 1
ATOM 871 O O . ILE A 1 105 ? -4.535 -7.714 15.949 1.00 97.06 105 ILE A O 1
ATOM 875 N N . LYS A 1 106 ? -6.229 -9.198 16.064 1.00 96.81 106 LYS A N 1
ATOM 876 C CA . LYS A 1 106 ? -5.419 -10.374 15.732 1.00 96.81 106 LYS A CA 1
ATOM 877 C C . LYS A 1 106 ? -4.793 -10.244 14.344 1.00 96.81 106 LYS A C 1
ATOM 879 O O . LYS A 1 106 ? -3.588 -10.446 14.204 1.00 96.81 106 LYS A O 1
ATOM 884 N N . LYS A 1 107 ? -5.583 -9.866 13.333 1.00 95.19 107 LYS A N 1
ATOM 885 C CA . LYS A 1 107 ? -5.124 -9.662 11.950 1.00 95.19 107 LYS A CA 1
ATOM 886 C C . LYS A 1 107 ? -4.020 -8.609 11.875 1.00 95.19 107 LYS A C 1
ATOM 888 O O . LYS A 1 107 ? -3.001 -8.848 11.238 1.00 95.19 107 LYS A O 1
ATOM 893 N N . TYR A 1 108 ? -4.194 -7.470 12.540 1.00 96.56 108 TYR A N 1
ATOM 894 C CA . TYR A 1 108 ? -3.222 -6.375 12.504 1.00 96.56 108 TYR A CA 1
ATOM 895 C C . TYR A 1 108 ? -2.086 -6.519 13.526 1.00 96.56 108 TYR A C 1
ATOM 897 O O . TYR A 1 108 ? -1.176 -5.690 13.538 1.00 96.56 108 TYR A O 1
ATOM 905 N N . LYS A 1 109 ? -2.096 -7.576 14.352 1.00 97.06 109 LYS A N 1
ATOM 906 C CA . LYS A 1 109 ? -1.147 -7.786 15.459 1.00 97.06 109 LYS A CA 1
ATOM 907 C C . LYS A 1 109 ? -1.096 -6.573 16.400 1.00 97.06 109 LYS A C 1
ATOM 909 O O . LYS A 1 109 ? -0.023 -6.143 16.826 1.00 97.06 109 LYS A O 1
ATOM 914 N N . ALA A 1 110 ? -2.259 -5.979 16.654 1.00 97.38 110 ALA A N 1
ATOM 915 C CA . ALA A 1 110 ? -2.399 -4.820 17.521 1.00 97.38 110 ALA A CA 1
ATOM 916 C C . ALA A 1 110 ? -2.43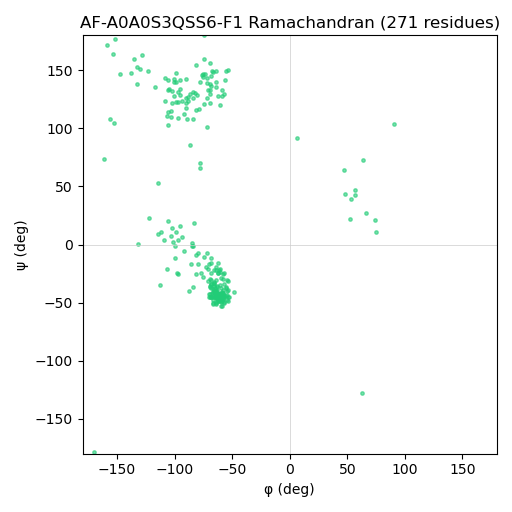1 -5.235 18.999 1.00 97.38 110 ALA A C 1
ATOM 918 O O . ALA A 1 110 ? -2.820 -6.352 19.333 1.00 97.38 110 ALA A O 1
ATOM 919 N N . ARG A 1 111 ? -2.028 -4.326 19.888 1.00 96.12 111 ARG A N 1
ATOM 920 C CA . ARG A 1 111 ? -2.043 -4.540 21.349 1.00 96.12 111 ARG A CA 1
ATOM 921 C C . ARG A 1 111 ? -3.279 -3.958 22.038 1.00 96.12 111 ARG A C 1
ATOM 923 O O . ARG A 1 111 ? -3.664 -4.427 23.101 1.00 96.12 111 ARG A O 1
ATOM 930 N N . SER A 1 112 ? -3.889 -2.945 21.433 1.00 96.56 112 SER A N 1
ATOM 931 C CA . SER A 1 112 ? -5.093 -2.262 21.915 1.00 96.56 112 SER A CA 1
ATOM 932 C C . SER A 1 112 ? -5.885 -1.692 20.734 1.00 96.56 112 SER A C 1
ATOM 934 O O . SER A 1 112 ? -5.434 -1.784 19.587 1.00 96.56 112 SER A O 1
ATOM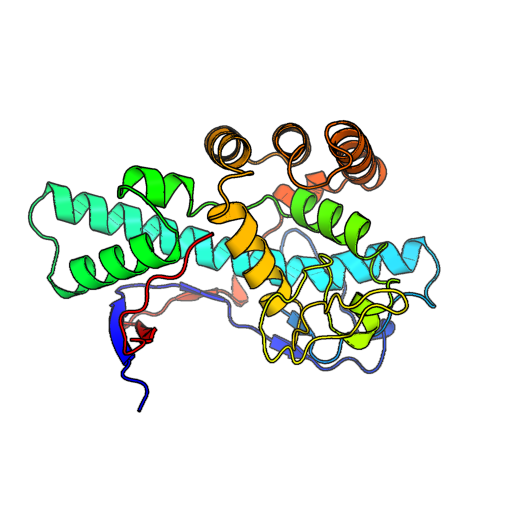 936 N N . TYR A 1 113 ? -7.047 -1.085 20.990 1.00 95.31 113 TYR A N 1
ATOM 937 C CA . TYR A 1 113 ? -7.809 -0.385 19.950 1.00 95.31 113 TYR A CA 1
ATOM 938 C C . TYR A 1 113 ? -7.070 0.855 19.419 1.00 95.31 113 TYR A C 1
ATOM 940 O O . TYR A 1 113 ? -7.115 1.143 18.226 1.00 95.31 113 TYR A O 1
ATOM 948 N N . GLU A 1 114 ? -6.311 1.549 20.263 1.00 95.94 114 GLU A N 1
ATOM 949 C CA . GLU A 1 114 ? -5.487 2.696 19.872 1.00 95.94 114 GLU A CA 1
ATOM 950 C C . GLU A 1 114 ? -4.317 2.259 18.980 1.00 95.94 114 GLU A C 1
ATOM 952 O O . GLU A 1 114 ? -4.083 2.863 17.932 1.00 95.94 114 GLU A O 1
ATOM 957 N N . ASP A 1 115 ? -3.617 1.176 19.343 1.00 97.50 115 ASP A N 1
ATOM 958 C CA . ASP A 1 115 ? -2.572 0.585 18.491 1.00 97.50 115 ASP A CA 1
ATOM 959 C C . ASP A 1 115 ? -3.168 0.064 17.175 1.00 97.50 115 ASP A C 1
ATOM 961 O O . ASP A 1 115 ? -2.561 0.201 16.112 1.00 97.50 115 ASP A O 1
ATOM 965 N N . LEU A 1 116 ? -4.389 -0.483 17.219 1.00 97.81 116 LEU A N 1
ATOM 966 C CA . LEU A 1 116 ? -5.108 -0.915 16.026 1.00 97.81 116 LEU A CA 1
ATOM 967 C C . LEU A 1 116 ? -5.370 0.260 15.083 1.00 97.81 116 LEU A C 1
ATOM 969 O O . LEU A 1 116 ? -5.106 0.129 13.891 1.00 97.81 116 LEU A O 1
ATOM 973 N N . LEU A 1 117 ? -5.805 1.415 15.596 1.00 97.56 117 LEU A N 1
ATOM 974 C CA . LEU A 1 117 ? -5.905 2.622 14.783 1.00 97.56 117 LEU A CA 1
ATOM 975 C C . LEU A 1 117 ? -4.529 2.993 14.216 1.00 97.56 117 LEU A C 1
ATOM 977 O O . LEU A 1 117 ? -4.402 3.150 13.013 1.00 97.56 117 LEU A O 1
ATOM 981 N N . VAL A 1 118 ? -3.450 3.068 14.990 1.00 97.88 118 VAL A N 1
ATOM 982 C CA . VAL A 1 118 ? -2.119 3.406 14.423 1.00 97.88 118 VAL A CA 1
ATOM 983 C C . VAL A 1 118 ? -1.699 2.475 13.263 1.00 97.88 118 VAL A C 1
ATOM 985 O O . VAL A 1 118 ? -1.004 2.897 12.334 1.00 97.88 118 VAL A O 1
ATOM 988 N N . ARG A 1 119 ? -2.141 1.214 13.282 1.00 98.00 119 ARG A N 1
ATOM 989 C CA . ARG A 1 119 ? -1.874 0.216 12.234 1.00 98.00 119 ARG A CA 1
ATOM 990 C C . ARG A 1 119 ? -2.842 0.291 11.050 1.00 98.00 119 ARG A C 1
ATOM 992 O O . ARG A 1 119 ? -2.406 0.095 9.918 1.00 98.00 119 ARG A O 1
ATOM 999 N N . LEU A 1 120 ? -4.119 0.584 11.291 1.00 96.94 120 LEU A N 1
ATOM 1000 C CA . LEU A 1 120 ? -5.150 0.825 10.277 1.00 96.94 120 LEU A CA 1
ATOM 1001 C C . LEU A 1 120 ? -5.016 2.229 9.705 1.00 96.94 120 LEU A C 1
ATOM 1003 O O . LEU A 1 120 ? -5.832 3.109 9.974 1.00 96.94 120 LEU A O 1
ATOM 1007 N N . ASP A 1 121 ? -3.958 2.448 8.944 1.00 97.50 121 ASP A N 1
ATOM 1008 C CA . ASP A 1 121 ? -3.721 3.732 8.314 1.00 97.50 121 ASP A CA 1
ATOM 1009 C C . ASP A 1 121 ? -3.240 3.549 6.878 1.00 97.50 121 ASP A C 1
ATOM 1011 O O . ASP A 1 121 ? -2.573 2.562 6.540 1.00 97.50 121 ASP A O 1
ATOM 1015 N N . ILE A 1 122 ? -3.617 4.505 6.039 1.00 97.69 122 ILE A N 1
ATOM 1016 C CA . ILE A 1 122 ? -3.273 4.523 4.626 1.00 97.69 122 ILE A CA 1
ATOM 1017 C C . ILE A 1 122 ? -1.777 4.786 4.435 1.00 97.69 122 ILE A C 1
ATOM 1019 O O . ILE A 1 122 ? -1.108 5.394 5.278 1.00 97.69 122 ILE A O 1
ATOM 1023 N N . VAL A 1 123 ? -1.253 4.360 3.289 1.00 98.31 123 VAL A N 1
ATOM 1024 C CA . VAL A 1 123 ? 0.063 4.783 2.801 1.00 98.31 123 VAL A CA 1
ATOM 1025 C C . VAL A 1 123 ? -0.175 5.770 1.657 1.00 98.31 123 VAL A C 1
ATOM 1027 O O . VAL A 1 123 ? -1.014 5.485 0.797 1.00 98.31 123 VAL A O 1
ATOM 1030 N N . PRO A 1 124 ? 0.506 6.929 1.625 1.00 98.56 124 PRO A N 1
ATOM 1031 C CA . PRO A 1 124 ? 0.312 7.888 0.545 1.00 98.56 124 PRO A CA 1
ATOM 1032 C C . PRO A 1 124 ? 0.638 7.255 -0.815 1.00 98.56 124 PRO A C 1
ATOM 1034 O O . PRO A 1 124 ? 1.680 6.597 -0.932 1.00 98.56 124 PRO A O 1
ATOM 1037 N N . PRO A 1 125 ? -0.217 7.427 -1.839 1.00 98.75 125 PRO A N 1
ATOM 1038 C CA . PRO A 1 125 ? -0.007 6.792 -3.134 1.00 98.75 125 PRO A CA 1
ATOM 1039 C C . PRO A 1 125 ? 1.360 7.054 -3.766 1.00 98.75 125 PRO A C 1
ATOM 1041 O O . PRO A 1 125 ? 1.960 6.121 -4.302 1.00 98.75 125 PRO A O 1
ATOM 1044 N N . GLY A 1 126 ? 1.893 8.275 -3.656 1.00 98.69 126 GLY A N 1
ATOM 1045 C CA . GLY A 1 126 ? 3.206 8.613 -4.202 1.00 98.69 126 GLY A CA 1
ATOM 1046 C C . GLY A 1 126 ? 4.330 7.746 -3.639 1.00 98.69 126 GLY A C 1
ATOM 1047 O O . GLY A 1 126 ? 5.219 7.308 -4.372 1.00 98.69 126 GLY A O 1
ATOM 1048 N N . LEU A 1 127 ? 4.256 7.442 -2.344 1.00 98.81 127 LEU A N 1
ATOM 1049 C CA . LEU A 1 127 ? 5.221 6.624 -1.628 1.00 98.81 127 LEU A CA 1
ATOM 1050 C C . LEU A 1 127 ? 5.138 5.162 -2.064 1.00 98.81 127 LEU A C 1
ATOM 1052 O O . LEU A 1 127 ? 6.170 4.557 -2.353 1.00 98.81 127 LEU A O 1
ATOM 1056 N N . VAL A 1 128 ? 3.923 4.614 -2.172 1.00 98.81 128 VAL A N 1
ATOM 1057 C CA . VAL A 1 128 ? 3.710 3.236 -2.643 1.00 98.81 128 VAL A CA 1
ATOM 1058 C C . VAL A 1 128 ? 4.237 3.069 -4.066 1.00 98.81 128 VAL A C 1
ATOM 1060 O O . VAL A 1 128 ? 4.971 2.121 -4.342 1.00 98.81 128 VAL A O 1
ATOM 1063 N N . ILE A 1 129 ? 3.926 4.019 -4.953 1.00 98.88 129 ILE A N 1
ATOM 1064 C CA . ILE A 1 129 ? 4.409 4.027 -6.339 1.00 98.88 129 ILE A CA 1
ATOM 1065 C C . ILE A 1 129 ? 5.937 4.078 -6.377 1.00 98.88 129 ILE A C 1
ATOM 1067 O O . ILE A 1 129 ? 6.553 3.343 -7.147 1.00 98.88 129 ILE A O 1
ATOM 1071 N N . ALA A 1 130 ? 6.563 4.917 -5.549 1.00 98.81 130 ALA A N 1
ATOM 1072 C CA . ALA A 1 130 ? 8.013 5.051 -5.518 1.00 98.81 130 ALA A CA 1
ATOM 1073 C C . ALA A 1 130 ? 8.712 3.765 -5.053 1.00 98.81 130 ALA A C 1
ATOM 1075 O O . ALA A 1 130 ? 9.696 3.354 -5.669 1.00 98.81 130 ALA A O 1
ATOM 1076 N N . GLN A 1 131 ? 8.190 3.103 -4.015 1.00 98.69 131 GLN A N 1
ATOM 1077 C CA . GLN A 1 131 ? 8.720 1.813 -3.569 1.00 98.69 131 GLN A CA 1
ATOM 1078 C C . GLN A 1 131 ? 8.530 0.747 -4.648 1.00 98.69 131 GLN A C 1
ATOM 1080 O O . GLN A 1 131 ? 9.504 0.137 -5.076 1.00 98.69 131 GLN A O 1
ATOM 1085 N N . ALA A 1 132 ? 7.315 0.600 -5.179 1.00 98.56 132 ALA A N 1
ATOM 1086 C CA . ALA A 1 132 ? 7.017 -0.335 -6.261 1.00 98.56 132 ALA A CA 1
ATOM 1087 C C . ALA A 1 132 ? 7.932 -0.121 -7.482 1.00 98.56 132 ALA A C 1
ATOM 1089 O O . ALA A 1 132 ? 8.397 -1.077 -8.105 1.00 98.56 132 ALA A O 1
ATOM 1090 N N . ALA A 1 133 ? 8.220 1.135 -7.831 1.00 98.56 133 ALA A N 1
ATOM 1091 C CA . ALA A 1 133 ? 9.113 1.486 -8.927 1.00 98.56 133 ALA A CA 1
ATOM 1092 C C . ALA A 1 133 ? 10.560 1.039 -8.677 1.00 98.56 133 ALA A C 1
ATOM 1094 O O . ALA A 1 133 ? 11.204 0.554 -9.609 1.00 98.56 133 ALA A O 1
ATOM 1095 N N . ILE A 1 134 ? 11.059 1.186 -7.446 1.00 98.19 134 ILE A N 1
ATOM 1096 C CA . ILE A 1 134 ? 12.392 0.716 -7.049 1.00 98.19 134 ILE A CA 1
ATOM 1097 C C . ILE A 1 134 ? 12.447 -0.814 -7.090 1.00 98.19 134 ILE A C 1
ATOM 1099 O O . ILE A 1 134 ? 13.330 -1.360 -7.747 1.00 98.19 134 ILE A O 1
ATOM 1103 N N . GLU A 1 135 ? 11.482 -1.496 -6.469 1.00 97.38 135 GLU A N 1
ATOM 1104 C CA . GLU A 1 135 ? 11.506 -2.959 -6.325 1.00 97.38 135 GLU A CA 1
ATOM 1105 C C . GLU A 1 135 ? 11.295 -3.699 -7.658 1.00 97.38 135 GLU A C 1
ATOM 1107 O O . GLU A 1 135 ? 11.900 -4.739 -7.917 1.00 97.38 135 GLU A O 1
ATOM 1112 N N . SER A 1 136 ? 10.453 -3.163 -8.546 1.00 97.44 136 SER A N 1
ATOM 1113 C CA . SER A 1 136 ? 10.146 -3.793 -9.842 1.00 97.44 136 SER A CA 1
ATOM 1114 C C . SER A 1 136 ? 10.918 -3.209 -11.027 1.00 97.44 136 SER A C 1
ATOM 1116 O O . SER A 1 136 ? 10.722 -3.644 -12.168 1.00 97.44 136 SER A O 1
ATOM 1118 N N . GLY A 1 137 ? 11.751 -2.190 -10.802 1.00 97.69 137 GLY A N 1
ATOM 1119 C CA . GLY A 1 137 ? 12.388 -1.433 -11.878 1.00 97.69 137 GLY A CA 1
ATOM 1120 C C . GLY A 1 137 ? 11.364 -0.825 -12.841 1.00 97.69 137 GLY A C 1
ATOM 1121 O O . GLY A 1 137 ? 11.502 -0.974 -14.058 1.00 97.69 137 GLY A O 1
ATOM 1122 N N . TRP A 1 138 ? 10.315 -0.187 -12.314 1.00 98.12 138 TRP A N 1
ATOM 1123 C CA . TRP A 1 138 ? 9.176 0.339 -13.084 1.00 98.12 138 TRP A CA 1
ATOM 1124 C C . TRP A 1 138 ? 8.459 -0.729 -13.933 1.00 98.12 138 TRP A C 1
ATOM 1126 O O . TRP A 1 138 ? 8.145 -0.497 -15.101 1.00 98.12 138 TRP A O 1
ATOM 1136 N N . GLY A 1 139 ? 8.239 -1.922 -13.371 1.00 97.06 139 GLY A N 1
ATOM 1137 C CA . GLY A 1 139 ? 7.541 -3.023 -14.049 1.00 97.06 139 GLY A CA 1
ATOM 1138 C C . GLY A 1 139 ? 8.359 -3.724 -15.140 1.00 97.06 139 GLY A C 1
ATOM 1139 O O . GLY A 1 139 ? 7.797 -4.340 -16.047 1.00 97.06 139 GLY A O 1
ATOM 1140 N N . SER A 1 140 ? 9.688 -3.610 -15.087 1.00 96.56 140 SER A N 1
ATOM 1141 C CA . SER A 1 140 ? 10.595 -4.298 -16.017 1.00 96.56 140 SER A CA 1
ATOM 1142 C C . SER A 1 140 ? 11.216 -5.573 -15.439 1.00 96.56 140 SER A C 1
ATOM 1144 O O . SER A 1 140 ? 11.822 -6.346 -16.187 1.00 96.56 140 SER A O 1
ATOM 1146 N N . SER A 1 141 ? 11.075 -5.805 -14.130 1.00 95.94 141 SER A N 1
ATOM 1147 C CA . SER A 1 141 ? 11.612 -6.991 -13.469 1.00 95.94 141 SER A CA 1
ATOM 1148 C C . SER A 1 141 ? 10.914 -8.268 -13.936 1.00 95.94 141 SER A C 1
ATOM 1150 O O . SER A 1 141 ? 9.718 -8.296 -14.231 1.00 95.94 141 SER A O 1
ATOM 1152 N N . ARG A 1 142 ? 11.670 -9.369 -13.945 1.00 94.25 142 ARG A N 1
ATOM 1153 C CA . ARG A 1 142 ? 11.148 -10.701 -14.265 1.00 94.25 142 ARG A CA 1
ATOM 1154 C C . ARG A 1 142 ? 9.971 -11.083 -13.361 1.00 94.25 142 ARG A C 1
ATOM 1156 O O . ARG A 1 142 ? 8.962 -11.571 -13.851 1.00 94.25 142 ARG A O 1
ATOM 1163 N N . PHE A 1 143 ? 10.082 -10.828 -12.057 1.00 94.44 143 PHE A N 1
ATOM 1164 C CA . PHE A 1 143 ? 9.048 -11.185 -11.081 1.00 94.44 143 PHE A CA 1
ATOM 1165 C C . PHE A 1 143 ? 7.773 -10.352 -11.223 1.00 94.44 143 PHE A C 1
ATOM 1167 O O . PHE A 1 143 ? 6.683 -10.863 -10.979 1.00 94.44 143 PHE A O 1
ATOM 1174 N N . PHE A 1 144 ? 7.871 -9.106 -11.689 1.00 95.50 144 PHE A N 1
ATOM 1175 C CA . PHE A 1 144 ? 6.685 -8.367 -12.104 1.00 95.50 144 PHE A CA 1
ATOM 1176 C C . PHE A 1 144 ? 6.026 -9.042 -13.314 1.00 95.50 144 PHE A C 1
ATOM 1178 O O . PHE A 1 144 ? 4.837 -9.338 -13.273 1.00 95.50 144 PHE A O 1
ATOM 1185 N N . CYS A 1 145 ? 6.807 -9.349 -14.354 1.00 93.12 145 CYS A N 1
ATOM 1186 C CA . CYS A 1 145 ? 6.286 -9.895 -15.609 1.00 93.12 145 CYS A CA 1
ATOM 1187 C C . CYS A 1 145 ? 5.721 -11.323 -15.484 1.00 93.12 145 CYS A C 1
ATOM 1189 O O . CYS A 1 145 ? 4.768 -11.661 -16.178 1.00 93.12 145 CYS A O 1
ATOM 1191 N N . GLU A 1 146 ? 6.294 -12.166 -14.621 1.00 92.19 146 GLU A N 1
ATOM 1192 C CA . GLU A 1 146 ? 5.881 -13.570 -14.453 1.00 92.19 146 GLU A CA 1
ATOM 1193 C C . GLU A 1 146 ? 4.926 -13.788 -13.269 1.00 92.19 146 GLU A C 1
ATOM 1195 O O . GLU A 1 146 ? 4.174 -14.766 -13.256 1.00 92.19 146 GLU A O 1
ATOM 1200 N N . ALA A 1 147 ? 4.961 -12.906 -12.262 1.00 92.81 147 ALA A N 1
ATOM 1201 C CA . ALA A 1 147 ? 4.315 -13.150 -10.973 1.00 92.81 147 ALA A CA 1
ATOM 1202 C C . ALA A 1 147 ? 3.444 -11.994 -10.460 1.00 92.81 147 ALA A C 1
ATOM 1204 O O . ALA A 1 147 ? 2.912 -12.098 -9.356 1.00 92.81 147 ALA A O 1
ATOM 1205 N N . ASN A 1 148 ? 3.322 -10.886 -11.204 1.00 94.44 148 ASN A N 1
ATOM 1206 C CA . ASN A 1 148 ? 2.704 -9.638 -10.734 1.00 94.44 148 ASN A CA 1
ATOM 1207 C C . ASN A 1 148 ? 3.295 -9.136 -9.398 1.00 94.44 148 ASN A C 1
ATOM 1209 O O . ASN A 1 148 ? 2.663 -8.372 -8.668 1.00 94.44 148 ASN A O 1
ATOM 1213 N N . ASN A 1 149 ? 4.517 -9.559 -9.061 1.00 94.81 149 ASN A N 1
ATOM 1214 C CA . ASN A 1 149 ? 5.168 -9.213 -7.806 1.00 94.81 149 ASN A CA 1
ATOM 1215 C C . ASN A 1 149 ? 5.910 -7.887 -7.958 1.00 94.81 149 ASN A C 1
ATOM 1217 O O . ASN A 1 149 ? 7.091 -7.830 -8.303 1.00 94.81 149 ASN A O 1
ATOM 1221 N N . ILE A 1 150 ? 5.164 -6.809 -7.746 1.00 97.00 150 ILE A N 1
ATOM 1222 C CA . ILE A 1 150 ? 5.628 -5.437 -7.952 1.00 97.00 150 ILE A CA 1
ATOM 1223 C C . ILE A 1 150 ? 6.493 -4.906 -6.794 1.00 97.00 150 ILE A C 1
ATOM 1225 O O . ILE A 1 150 ? 7.216 -3.931 -6.975 1.00 97.00 150 ILE A O 1
ATOM 1229 N N . PHE A 1 151 ? 6.448 -5.560 -5.628 1.00 97.00 151 PHE A N 1
ATOM 1230 C CA . PHE A 1 151 ? 7.173 -5.163 -4.413 1.00 97.00 151 PHE A CA 1
ATOM 1231 C C . PHE A 1 151 ? 8.338 -6.099 -4.056 1.00 97.00 151 PHE A C 1
ATOM 1233 O O . PHE A 1 151 ? 8.962 -5.916 -3.015 1.00 97.00 151 PHE A O 1
ATOM 1240 N N . GLY A 1 152 ? 8.628 -7.105 -4.888 1.00 92.50 152 GLY A N 1
ATOM 1241 C CA . GLY A 1 152 ? 9.724 -8.048 -4.653 1.00 92.50 152 GLY A CA 1
ATOM 1242 C C . GLY A 1 152 ? 9.523 -8.952 -3.431 1.00 92.50 152 GLY A C 1
ATOM 1243 O O . GLY A 1 152 ? 10.496 -9.385 -2.822 1.00 92.50 152 GLY A O 1
ATOM 1244 N N . GLU A 1 153 ? 8.277 -9.235 -3.046 1.00 93.38 153 GLU A N 1
ATOM 1245 C CA . GLU A 1 153 ? 7.982 -9.976 -1.820 1.00 93.38 153 GLU A CA 1
ATOM 1246 C C . GLU A 1 153 ? 8.403 -11.442 -1.905 1.00 93.38 153 GLU A C 1
ATOM 1248 O O . GLU A 1 153 ? 8.016 -12.162 -2.830 1.00 93.38 153 GLU A O 1
ATOM 1253 N N . TRP A 1 154 ? 9.140 -11.898 -0.896 1.00 90.31 154 TRP A N 1
ATOM 1254 C CA . TRP A 1 154 ? 9.537 -13.295 -0.764 1.00 90.31 154 TRP A CA 1
ATOM 1255 C C . TRP A 1 154 ? 8.362 -14.149 -0.285 1.00 90.31 154 TRP A C 1
ATOM 1257 O O . TRP A 1 154 ? 7.510 -13.710 0.496 1.00 90.31 154 TRP A O 1
ATOM 1267 N N . ASP A 1 155 ? 8.325 -15.385 -0.761 1.00 88.88 155 ASP A N 1
ATOM 1268 C CA . ASP A 1 155 ? 7.421 -16.425 -0.304 1.00 88.88 155 ASP A CA 1
ATOM 1269 C C . ASP A 1 155 ? 8.192 -17.398 0.594 1.00 88.88 155 ASP A C 1
ATOM 1271 O O . ASP A 1 155 ? 9.057 -18.141 0.139 1.00 88.88 155 ASP A O 1
ATOM 1275 N N . PHE A 1 156 ? 7.881 -17.361 1.888 1.00 83.75 156 PHE A N 1
ATOM 1276 C CA . PHE A 1 156 ? 8.511 -18.196 2.914 1.00 83.75 156 PHE A CA 1
ATOM 1277 C C . PHE A 1 156 ? 7.737 -19.494 3.187 1.00 83.75 156 PHE A C 1
ATOM 1279 O O . PHE A 1 156 ? 8.027 -20.194 4.157 1.00 83.75 156 PHE A O 1
ATOM 1286 N N . SER A 1 157 ? 6.695 -19.797 2.407 1.00 80.56 157 SER A N 1
ATOM 1287 C CA . SER A 1 157 ? 5.914 -21.013 2.616 1.00 80.56 157 SER A CA 1
ATOM 1288 C C . SER A 1 157 ? 6.694 -22.263 2.196 1.00 80.56 157 SER A C 1
ATOM 1290 O O . SER A 1 157 ? 7.356 -22.287 1.162 1.00 80.56 157 SER A O 1
ATOM 1292 N N . LEU A 1 158 ? 6.580 -23.332 2.996 1.00 72.75 158 LEU A N 1
ATOM 1293 C CA . LEU A 1 158 ? 7.241 -24.619 2.724 1.00 72.75 158 LEU A CA 1
ATOM 1294 C C . LEU A 1 158 ? 6.810 -25.235 1.379 1.00 72.75 158 LEU A C 1
ATOM 1296 O O . LEU A 1 158 ? 7.597 -25.926 0.746 1.00 72.75 158 LEU A O 1
ATOM 1300 N N . ASN A 1 159 ? 5.584 -24.941 0.933 1.00 74.69 159 ASN A N 1
ATOM 1301 C CA . ASN A 1 159 ? 5.028 -25.366 -0.354 1.00 74.69 159 ASN A CA 1
ATOM 1302 C C . ASN A 1 159 ? 4.777 -24.148 -1.255 1.00 74.69 159 ASN A C 1
ATOM 1304 O O . ASN A 1 159 ? 3.650 -23.932 -1.708 1.00 74.69 159 ASN A O 1
ATOM 1308 N N . SER A 1 160 ? 5.804 -23.317 -1.455 1.00 74.38 160 SER A N 1
ATOM 1309 C CA . SER A 1 160 ? 5.678 -22.113 -2.276 1.00 74.38 160 SER A CA 1
ATOM 1310 C C . SER A 1 160 ? 5.242 -22.450 -3.702 1.00 74.38 160 SER A C 1
ATOM 1312 O O . SER A 1 160 ? 5.869 -23.241 -4.403 1.00 74.38 160 SER A O 1
ATOM 1314 N N . THR A 1 161 ? 4.179 -21.787 -4.154 1.00 78.44 161 THR A N 1
ATOM 1315 C CA . THR A 1 161 ? 3.761 -21.744 -5.566 1.00 78.44 161 THR A CA 1
ATOM 1316 C C . THR A 1 161 ? 4.304 -20.496 -6.273 1.00 78.44 161 THR A C 1
ATOM 1318 O O . THR A 1 161 ? 3.786 -20.078 -7.312 1.00 78.44 161 THR A O 1
ATOM 1321 N N . GLY A 1 162 ? 5.294 -19.846 -5.658 1.00 82.00 162 GLY A N 1
ATOM 1322 C CA . GLY A 1 162 ? 5.942 -18.636 -6.131 1.00 82.00 162 GLY A CA 1
ATOM 1323 C C . GLY A 1 162 ? 6.895 -18.874 -7.302 1.00 82.00 162 GLY A C 1
ATOM 1324 O O . GLY A 1 162 ? 7.089 -19.992 -7.777 1.00 82.00 162 GLY A O 1
ATOM 1325 N N . VAL A 1 163 ? 7.519 -17.800 -7.781 1.00 84.12 163 VAL A N 1
ATOM 1326 C CA . VAL A 1 163 ? 8.537 -17.867 -8.839 1.00 84.12 163 VAL A CA 1
ATOM 1327 C C . VAL A 1 163 ? 9.922 -17.943 -8.205 1.00 84.12 163 VAL A C 1
ATOM 1329 O O . VAL A 1 163 ? 10.304 -17.055 -7.441 1.00 84.12 163 VAL A O 1
ATOM 1332 N N . LYS A 1 164 ? 10.685 -18.989 -8.538 1.00 88.69 164 LYS A N 1
ATOM 1333 C CA . LYS A 1 164 ? 12.045 -19.198 -8.022 1.00 88.69 164 LYS A CA 1
ATOM 1334 C C . LYS A 1 164 ? 13.023 -18.150 -8.569 1.00 88.69 164 LYS A C 1
ATOM 1336 O O . LYS A 1 164 ? 13.025 -17.847 -9.772 1.00 88.69 164 LYS A O 1
ATOM 1341 N N . ALA A 1 165 ? 13.879 -17.621 -7.699 1.00 86.56 165 ALA A N 1
ATOM 1342 C CA . ALA A 1 165 ? 15.049 -16.857 -8.110 1.00 86.56 165 ALA A CA 1
ATOM 1343 C C . ALA A 1 165 ? 16.035 -17.742 -8.893 1.00 86.56 165 ALA A C 1
ATOM 1345 O O . ALA A 1 165 ? 16.090 -18.953 -8.702 1.00 86.56 165 ALA A O 1
ATOM 1346 N N . LYS A 1 166 ? 16.786 -17.153 -9.834 1.00 84.06 166 LYS A N 1
ATOM 1347 C CA . LYS A 1 166 ? 17.672 -17.937 -10.715 1.00 84.06 166 LYS A CA 1
ATOM 1348 C C . LYS A 1 166 ? 18.833 -18.582 -9.955 1.00 84.06 166 LYS A C 1
ATOM 1350 O O . LYS A 1 166 ? 19.152 -19.731 -10.226 1.00 84.06 166 LYS A O 1
ATOM 1355 N N . ASP A 1 167 ? 19.385 -17.857 -8.986 1.00 84.00 167 ASP A N 1
ATOM 1356 C CA . ASP A 1 167 ? 20.656 -18.196 -8.339 1.00 84.00 167 ASP A CA 1
ATOM 1357 C C . ASP A 1 167 ? 20.512 -18.370 -6.816 1.00 84.00 167 ASP A C 1
ATOM 1359 O O . ASP A 1 167 ? 21.467 -18.198 -6.062 1.00 84.00 167 ASP A O 1
ATOM 1363 N N . SER A 1 168 ? 19.302 -18.666 -6.331 1.00 82.94 168 SER A N 1
ATOM 1364 C CA . SER A 1 168 ? 19.057 -18.974 -4.919 1.00 82.94 168 SER A CA 1
ATOM 1365 C C . SER A 1 168 ? 17.825 -19.861 -4.737 1.00 82.94 168 SER A C 1
ATOM 1367 O O . SER A 1 168 ? 16.978 -19.972 -5.624 1.00 82.94 168 SER A O 1
ATOM 1369 N N . ASP A 1 169 ? 17.690 -20.464 -3.555 1.00 81.94 169 ASP A N 1
ATOM 1370 C CA . ASP A 1 169 ? 16.495 -21.226 -3.166 1.00 81.94 169 ASP A CA 1
ATOM 1371 C C . ASP A 1 169 ? 15.360 -20.343 -2.625 1.00 81.94 169 ASP A C 1
ATOM 1373 O O . ASP A 1 169 ? 14.428 -20.819 -1.979 1.00 81.94 169 ASP A O 1
ATOM 1377 N N . VAL A 1 170 ? 15.412 -19.041 -2.922 1.00 86.12 170 VAL A N 1
ATOM 1378 C CA . VAL A 1 170 ? 14.358 -18.093 -2.566 1.00 86.12 170 VAL A CA 1
ATOM 1379 C C . VAL A 1 170 ? 13.259 -18.125 -3.622 1.00 86.12 170 VAL A C 1
ATOM 1381 O O . VAL A 1 170 ? 13.508 -17.989 -4.824 1.00 86.12 170 VAL A O 1
ATOM 1384 N N . TYR A 1 171 ? 12.022 -18.242 -3.153 1.00 89.69 171 TYR A N 1
ATOM 1385 C CA . TYR A 1 171 ? 10.829 -18.068 -3.965 1.00 89.69 171 TYR A CA 1
ATOM 1386 C C . TYR A 1 171 ? 10.246 -16.685 -3.718 1.00 89.69 171 TYR A C 1
ATOM 1388 O O . TYR A 1 171 ? 10.267 -16.170 -2.601 1.00 89.69 171 TYR A O 1
ATOM 1396 N N . LEU A 1 172 ? 9.725 -16.066 -4.770 1.00 91.50 172 LEU A N 1
ATOM 1397 C CA . LEU A 1 172 ? 8.982 -14.821 -4.673 1.00 91.50 172 LEU A CA 1
ATOM 1398 C C . LEU A 1 172 ? 7.499 -15.090 -4.863 1.00 91.50 172 LEU A C 1
ATOM 1400 O O . LEU A 1 172 ? 7.113 -15.893 -5.713 1.00 91.50 172 LEU A O 1
ATOM 1404 N N . LYS A 1 173 ? 6.667 -14.379 -4.101 1.00 93.19 173 LYS A N 1
ATOM 1405 C CA . LYS A 1 173 ? 5.210 -14.504 -4.188 1.00 93.19 173 LYS A CA 1
ATOM 1406 C C . LYS A 1 173 ? 4.722 -14.272 -5.611 1.00 93.19 173 LYS A C 1
ATOM 1408 O O . LYS A 1 173 ? 5.297 -13.475 -6.355 1.00 93.19 173 LYS A O 1
ATOM 1413 N N . LYS A 1 174 ? 3.626 -14.943 -5.946 1.00 93.12 174 LYS A N 1
ATOM 1414 C CA . LYS A 1 174 ? 2.864 -14.744 -7.173 1.00 93.12 174 LYS A CA 1
ATOM 1415 C C . LYS A 1 174 ? 1.466 -14.262 -6.814 1.00 93.12 174 LYS A C 1
ATOM 1417 O O . LYS A 1 174 ? 0.851 -14.809 -5.905 1.00 93.12 174 LYS A O 1
ATOM 1422 N N . PHE A 1 175 ? 0.996 -13.256 -7.537 1.00 93.50 175 PHE A N 1
ATOM 1423 C CA . PHE A 1 175 ? -0.310 -12.637 -7.346 1.00 93.50 175 PHE A CA 1
ATOM 1424 C C . PHE A 1 175 ? -1.117 -12.711 -8.640 1.00 93.50 175 PHE A C 1
ATOM 1426 O O . PHE A 1 175 ? -0.544 -12.635 -9.731 1.00 93.50 175 PHE A O 1
ATOM 1433 N N . ASP A 1 176 ? -2.442 -12.796 -8.549 1.00 91.81 176 ASP A N 1
ATOM 1434 C CA . ASP A 1 176 ? -3.291 -12.835 -9.747 1.00 91.81 176 ASP A CA 1
ATOM 1435 C C . ASP A 1 176 ? -3.456 -11.442 -10.384 1.00 91.81 176 ASP A C 1
ATOM 1437 O O . ASP A 1 176 ? -3.712 -11.315 -11.588 1.00 91.81 176 ASP A O 1
ATOM 1441 N N . ASN A 1 177 ? -3.290 -10.383 -9.585 1.00 94.44 177 ASN A N 1
ATOM 1442 C CA . ASN A 1 177 ? -3.409 -8.978 -9.984 1.00 94.44 177 ASN A CA 1
ATOM 1443 C C . ASN A 1 177 ? -2.671 -8.039 -8.998 1.00 94.44 177 ASN A C 1
ATOM 1445 O O . ASN A 1 177 ? -2.228 -8.469 -7.933 1.00 94.44 177 ASN A O 1
ATOM 1449 N N . LEU A 1 178 ? -2.545 -6.743 -9.331 1.00 95.31 178 LEU A N 1
ATOM 1450 C CA . LEU A 1 178 ? -1.856 -5.778 -8.452 1.00 95.31 178 LEU A CA 1
ATOM 1451 C C . LEU A 1 178 ? -2.593 -5.481 -7.152 1.00 95.31 178 LEU A C 1
ATOM 1453 O O . LEU A 1 178 ? -1.932 -5.075 -6.204 1.00 95.31 178 LEU A O 1
ATOM 1457 N N . LEU A 1 179 ? -3.916 -5.652 -7.082 1.00 96.88 179 LEU A N 1
ATOM 1458 C CA . LEU A 1 179 ? -4.638 -5.394 -5.836 1.00 96.88 179 LEU A CA 1
ATOM 1459 C C . LEU A 1 179 ? -4.193 -6.375 -4.747 1.00 96.88 179 LEU A C 1
ATOM 1461 O O . LEU A 1 179 ? -3.926 -5.954 -3.631 1.00 96.88 179 LEU A O 1
ATOM 1465 N N . GLU A 1 180 ? -3.985 -7.646 -5.088 1.00 96.44 180 GLU A N 1
ATOM 1466 C CA . GLU A 1 180 ? -3.442 -8.641 -4.153 1.00 96.44 180 GLU A CA 1
ATOM 1467 C C . GLU A 1 180 ? -1.991 -8.352 -3.740 1.00 96.44 180 GLU A C 1
ATOM 1469 O O . GLU A 1 180 ? -1.634 -8.505 -2.570 1.00 96.44 180 GLU A O 1
ATOM 1474 N N . ALA A 1 181 ? -1.153 -7.897 -4.679 1.00 96.81 181 ALA A N 1
ATOM 1475 C CA . ALA A 1 181 ? 0.218 -7.491 -4.370 1.00 96.81 181 ALA A CA 1
ATOM 1476 C C . ALA A 1 181 ? 0.239 -6.273 -3.429 1.00 96.81 181 ALA A C 1
ATOM 1478 O O . ALA A 1 181 ? 0.987 -6.244 -2.454 1.00 96.81 181 ALA A O 1
ATOM 1479 N N . VAL A 1 182 ? -0.621 -5.284 -3.691 1.00 98.38 182 VAL A N 1
ATOM 1480 C CA . VAL A 1 182 ? -0.824 -4.113 -2.829 1.00 98.38 182 VAL A CA 1
ATOM 1481 C C . VAL A 1 182 ? -1.335 -4.550 -1.457 1.00 98.38 182 VAL A C 1
ATOM 1483 O O . VAL A 1 182 ? -0.782 -4.124 -0.449 1.00 98.38 182 VAL A O 1
ATOM 1486 N N . ASP A 1 183 ? -2.311 -5.451 -1.380 1.00 97.31 183 ASP A N 1
ATOM 1487 C CA . ASP A 1 183 ? -2.828 -5.978 -0.115 1.00 97.31 183 ASP A CA 1
ATOM 1488 C C . ASP A 1 183 ? -1.740 -6.623 0.745 1.00 97.31 183 ASP A C 1
ATOM 1490 O O . ASP A 1 183 ? -1.668 -6.373 1.954 1.00 97.31 183 ASP A O 1
ATOM 1494 N N . SER A 1 184 ? -0.874 -7.424 0.123 1.00 96.75 184 SER A N 1
ATOM 1495 C CA . SER A 1 184 ? 0.252 -8.075 0.791 1.00 96.75 184 SER A CA 1
ATOM 1496 C C . SER A 1 184 ? 1.277 -7.055 1.305 1.00 96.75 184 SER A C 1
ATOM 1498 O O . SER A 1 184 ? 1.660 -7.101 2.482 1.00 96.75 184 SER A O 1
ATOM 1500 N N . TYR A 1 185 ? 1.630 -6.063 0.484 1.00 98.12 185 TYR A N 1
ATOM 1501 C CA . TYR A 1 185 ? 2.526 -4.972 0.867 1.00 98.12 185 TYR A CA 1
ATOM 1502 C C . TYR A 1 185 ? 1.949 -4.139 2.025 1.00 98.12 185 TYR A C 1
ATOM 1504 O O . TYR A 1 185 ? 2.636 -3.891 3.023 1.00 98.12 185 TYR A O 1
ATOM 1512 N N . TYR A 1 186 ? 0.666 -3.766 1.955 1.00 98.38 186 TYR A N 1
ATOM 1513 C CA . TYR A 1 186 ? -0.012 -3.018 3.017 1.00 98.38 186 TYR A CA 1
ATOM 1514 C C . TYR A 1 186 ? -0.087 -3.823 4.313 1.00 98.38 186 TYR A C 1
ATOM 1516 O O . TYR A 1 186 ? 0.112 -3.268 5.394 1.00 98.38 186 TYR A O 1
ATOM 1524 N N . TYR A 1 187 ? -0.337 -5.132 4.234 1.00 97.19 187 TYR A N 1
ATOM 1525 C CA . TYR A 1 187 ? -0.300 -5.998 5.407 1.00 97.19 187 TYR A CA 1
ATOM 1526 C C . TYR A 1 187 ? 1.085 -5.980 6.063 1.00 97.19 187 TYR A C 1
ATOM 1528 O O . TYR A 1 187 ? 1.180 -5.784 7.278 1.00 97.19 187 TYR A O 1
ATOM 1536 N N . ASN A 1 188 ? 2.159 -6.117 5.282 1.00 96.50 188 ASN A N 1
ATOM 1537 C CA . ASN A 1 188 ? 3.524 -6.074 5.802 1.00 96.50 188 ASN A CA 1
ATOM 1538 C C . ASN A 1 188 ? 3.824 -4.736 6.499 1.00 96.50 188 ASN A C 1
ATOM 1540 O O . ASN A 1 188 ? 4.189 -4.712 7.677 1.00 96.50 188 ASN A O 1
ATOM 1544 N N . ILE A 1 189 ? 3.589 -3.611 5.820 1.00 97.38 189 ILE A N 1
ATOM 1545 C CA . ILE A 1 189 ? 3.951 -2.287 6.343 1.00 97.38 189 ILE A CA 1
ATOM 1546 C C . ILE A 1 189 ? 3.102 -1.876 7.563 1.00 97.38 189 ILE A C 1
ATOM 1548 O O . ILE A 1 189 ? 3.582 -1.210 8.489 1.00 97.38 189 ILE A O 1
ATOM 1552 N N . ASN A 1 190 ? 1.851 -2.344 7.631 1.00 97.88 190 ASN A N 1
ATOM 1553 C CA . ASN A 1 190 ? 0.940 -2.052 8.738 1.00 97.88 190 ASN A CA 1
ATOM 1554 C C . ASN A 1 190 ? 1.097 -3.003 9.934 1.00 97.88 190 ASN A C 1
ATOM 1556 O O . ASN A 1 190 ? 0.674 -2.661 11.041 1.00 97.88 190 ASN A O 1
ATOM 1560 N N . THR A 1 191 ? 1.738 -4.164 9.766 1.00 96.56 191 THR A N 1
ATOM 1561 C CA . THR A 1 191 ? 1.877 -5.154 10.851 1.00 96.56 191 THR A CA 1
ATOM 1562 C C . THR A 1 191 ? 3.311 -5.345 11.340 1.00 96.56 191 THR A C 1
ATOM 1564 O O . THR A 1 191 ? 3.510 -5.538 12.543 1.00 96.56 191 THR A O 1
ATOM 1567 N N . GLY A 1 192 ? 4.306 -5.250 10.454 1.00 96.00 192 GLY A N 1
ATOM 1568 C CA . GLY A 1 192 ? 5.702 -5.597 10.721 1.00 96.00 192 GLY A CA 1
ATOM 1569 C C . GLY A 1 192 ? 6.362 -4.724 11.788 1.00 96.00 192 GLY A C 1
ATOM 1570 O O . GLY A 1 192 ? 6.162 -3.508 11.833 1.00 96.00 192 GLY A O 1
ATOM 1571 N N . TRP A 1 193 ? 7.169 -5.332 12.658 1.00 95.56 193 TRP A N 1
ATOM 1572 C CA . TRP A 1 193 ? 7.871 -4.631 13.743 1.00 95.56 193 TRP A CA 1
ATOM 1573 C C . TRP A 1 193 ? 8.817 -3.541 13.211 1.00 95.56 193 TRP A C 1
ATOM 1575 O O . TRP A 1 193 ? 8.858 -2.441 13.757 1.00 95.56 193 TRP A O 1
ATOM 1585 N N . ALA A 1 194 ? 9.482 -3.804 12.080 1.00 96.50 194 ALA A N 1
ATOM 1586 C CA . ALA A 1 194 ? 10.440 -2.901 11.448 1.00 96.50 194 ALA A CA 1
ATOM 1587 C C . ALA A 1 194 ? 9.851 -1.522 11.094 1.00 96.50 194 ALA A C 1
ATOM 1589 O O . ALA A 1 194 ? 10.582 -0.536 11.050 1.00 96.50 194 ALA A O 1
ATOM 1590 N N . TYR A 1 195 ? 8.532 -1.441 10.892 1.00 97.62 195 TYR A N 1
ATOM 1591 C CA . TYR A 1 195 ? 7.840 -0.235 10.432 1.00 97.62 195 TYR A CA 1
ATOM 1592 C C . TYR A 1 195 ? 7.122 0.527 11.552 1.00 97.62 195 TYR A C 1
ATOM 1594 O O . TYR A 1 195 ? 6.293 1.386 11.269 1.00 97.62 195 TYR A O 1
ATOM 1602 N N . GLU A 1 196 ? 7.392 0.236 12.829 1.00 97.56 196 GLU A N 1
ATOM 1603 C CA . GLU A 1 196 ? 6.729 0.932 13.941 1.00 97.56 196 GLU A CA 1
ATOM 1604 C C . GLU A 1 196 ? 6.936 2.455 13.900 1.00 97.56 196 GLU A C 1
ATOM 1606 O O . GLU A 1 196 ? 5.977 3.209 14.067 1.00 97.56 196 GLU A O 1
ATOM 1611 N N . GLU A 1 197 ? 8.157 2.916 13.626 1.00 97.75 197 GLU A N 1
ATOM 1612 C CA . GLU A 1 197 ? 8.462 4.349 13.517 1.00 97.75 197 GLU A CA 1
ATOM 1613 C C . GLU A 1 197 ? 7.726 5.000 12.346 1.00 97.75 197 GLU A C 1
ATOM 1615 O O . GLU A 1 197 ? 7.140 6.071 12.496 1.00 97.75 197 GLU A O 1
ATOM 1620 N N . PHE A 1 198 ? 7.669 4.312 11.205 1.00 98.44 198 PHE A N 1
ATOM 1621 C CA . PHE A 1 198 ? 6.886 4.744 10.053 1.00 98.44 198 PHE A CA 1
ATOM 1622 C C . PHE A 1 198 ? 5.397 4.868 10.391 1.00 98.44 198 PHE A C 1
ATOM 1624 O O . PHE A 1 198 ? 4.787 5.898 10.105 1.00 98.44 198 PHE A O 1
ATOM 1631 N N . ARG A 1 199 ? 4.811 3.873 11.072 1.00 98.12 199 ARG A N 1
ATOM 1632 C CA . ARG A 1 199 ? 3.407 3.936 11.507 1.00 98.12 199 ARG A CA 1
ATOM 1633 C C . ARG A 1 199 ? 3.142 5.127 12.423 1.00 98.12 199 ARG A C 1
ATOM 1635 O O . ARG A 1 199 ? 2.147 5.817 12.232 1.00 98.12 199 ARG A O 1
ATOM 1642 N N . LYS A 1 200 ? 4.049 5.413 13.363 1.00 97.62 200 LYS A N 1
ATOM 1643 C CA . LYS A 1 200 ? 3.963 6.595 14.238 1.00 97.62 200 LYS A CA 1
ATOM 1644 C C . LYS A 1 200 ? 4.091 7.905 13.458 1.00 97.62 200 LYS A C 1
ATOM 1646 O O . LYS A 1 200 ? 3.409 8.865 13.788 1.00 97.62 200 LYS A O 1
ATOM 1651 N N . ALA A 1 201 ? 4.934 7.966 12.429 1.00 98.12 201 ALA A N 1
ATOM 1652 C CA . ALA A 1 201 ? 5.077 9.161 11.600 1.00 98.12 201 ALA A CA 1
ATOM 1653 C C . ALA A 1 201 ? 3.820 9.445 10.753 1.00 98.12 201 ALA A C 1
ATOM 1655 O O . ALA A 1 201 ? 3.410 10.600 10.627 1.00 98.12 201 ALA A O 1
ATOM 1656 N N . ARG A 1 202 ? 3.156 8.401 10.233 1.00 96.62 202 ARG A N 1
ATOM 1657 C CA . ARG A 1 202 ? 1.927 8.516 9.417 1.00 96.62 202 ARG A CA 1
ATOM 1658 C C . ARG A 1 202 ? 0.715 9.086 10.147 1.00 96.62 202 ARG A C 1
ATOM 1660 O O . ARG A 1 202 ? -0.203 9.585 9.495 1.00 96.62 202 ARG A O 1
ATOM 1667 N N . THR A 1 203 ? 0.712 9.058 11.480 1.00 96.38 203 THR A N 1
ATOM 1668 C CA . THR A 1 203 ? -0.340 9.723 12.263 1.00 96.38 203 THR A CA 1
ATOM 1669 C C . THR A 1 203 ? -0.204 11.246 12.239 1.00 96.38 203 THR A C 1
ATOM 1671 O O . THR A 1 203 ? -1.175 11.943 12.514 1.00 96.38 203 THR A O 1
ATOM 1674 N N . LYS A 1 204 ? 0.984 11.765 11.895 1.00 97.00 204 LYS A N 1
ATOM 1675 C CA . LYS A 1 204 ? 1.309 13.200 11.879 1.00 97.00 204 LYS A CA 1
ATOM 1676 C C . LYS A 1 204 ? 1.411 13.783 10.473 1.00 97.00 204 LYS A C 1
ATOM 1678 O O . LYS A 1 204 ? 1.343 14.995 10.309 1.00 97.00 204 LYS A O 1
ATOM 1683 N N . SER A 1 205 ? 1.629 12.947 9.462 1.00 96.81 205 SER A N 1
ATOM 1684 C CA . SER A 1 205 ? 1.788 13.390 8.080 1.00 96.81 205 SER A CA 1
ATOM 1685 C C . SER A 1 205 ? 1.242 12.359 7.107 1.00 96.81 205 SER A C 1
ATOM 1687 O O . SER A 1 205 ? 1.351 11.160 7.342 1.00 96.81 205 SER A O 1
ATOM 1689 N N . LYS A 1 206 ? 0.706 12.842 5.986 1.00 95.19 206 LYS A N 1
ATOM 1690 C CA . LYS A 1 206 ? 0.327 12.043 4.813 1.00 95.19 206 LYS A CA 1
ATOM 1691 C C . LYS A 1 206 ? 1.212 12.331 3.599 1.00 95.19 206 LYS A C 1
ATOM 1693 O O . LYS A 1 206 ? 0.891 11.911 2.501 1.00 95.19 206 LYS A O 1
ATOM 1698 N N . ASN A 1 207 ? 2.313 13.056 3.782 1.00 97.81 207 ASN A N 1
ATOM 1699 C CA . ASN A 1 207 ? 3.184 13.443 2.680 1.00 97.81 207 ASN A CA 1
ATOM 1700 C C . ASN A 1 207 ? 4.251 12.370 2.415 1.00 97.81 207 ASN A C 1
ATOM 1702 O O . ASN A 1 207 ? 5.019 12.010 3.312 1.00 97.81 207 ASN A O 1
ATOM 1706 N N . SER A 1 208 ? 4.343 11.913 1.168 1.00 98.00 208 SER A N 1
ATOM 1707 C CA . SER A 1 208 ? 5.292 10.894 0.720 1.00 98.00 208 SER A CA 1
ATOM 1708 C C . SER A 1 208 ? 6.751 11.224 1.042 1.00 98.00 208 SER A C 1
ATOM 1710 O O . SER A 1 208 ? 7.483 10.358 1.520 1.00 98.00 208 SER A O 1
ATOM 1712 N N . LEU A 1 209 ? 7.187 12.473 0.839 1.00 97.94 209 LEU A N 1
ATOM 1713 C CA . LEU A 1 209 ? 8.575 12.891 1.085 1.00 97.94 209 LEU A CA 1
ATOM 1714 C C . LEU A 1 209 ? 8.924 12.914 2.574 1.00 97.94 209 LEU A C 1
ATOM 1716 O O . LEU A 1 209 ? 10.048 12.581 2.952 1.00 97.94 209 LEU A O 1
ATOM 1720 N N . VAL A 1 210 ? 7.973 13.308 3.422 1.00 98.25 210 VAL A N 1
ATOM 1721 C CA . VAL A 1 210 ? 8.148 13.270 4.880 1.00 98.25 210 VAL A CA 1
ATOM 1722 C C . VAL A 1 210 ? 8.251 11.823 5.347 1.00 98.25 210 VAL A C 1
ATOM 1724 O O . VAL A 1 210 ? 9.166 11.474 6.092 1.00 98.25 210 VAL A O 1
ATOM 1727 N N . LEU A 1 211 ? 7.337 10.976 4.882 1.00 98.56 211 LEU A N 1
ATOM 1728 C CA . LEU A 1 211 ? 7.202 9.605 5.356 1.00 98.56 211 LEU A CA 1
ATOM 1729 C C . LEU A 1 211 ? 8.290 8.660 4.832 1.00 98.56 211 LEU A C 1
ATOM 1731 O O . LEU A 1 211 ? 8.669 7.734 5.549 1.00 98.56 211 LEU A O 1
ATOM 1735 N N . ALA A 1 212 ? 8.863 8.928 3.654 1.00 98.31 212 ALA A N 1
ATOM 1736 C CA . ALA A 1 212 ? 9.985 8.164 3.101 1.00 98.31 212 ALA A CA 1
ATOM 1737 C C . ALA A 1 212 ? 11.179 8.058 4.069 1.00 98.31 212 ALA A C 1
ATOM 1739 O O . ALA A 1 212 ? 11.859 7.034 4.103 1.00 98.31 212 ALA A O 1
ATOM 1740 N N . LYS A 1 213 ? 11.396 9.076 4.914 1.00 98.12 213 LYS A N 1
ATOM 1741 C CA . LYS A 1 213 ? 12.492 9.123 5.900 1.00 98.12 213 LYS A CA 1
ATOM 1742 C C . LYS A 1 213 ? 12.439 7.999 6.939 1.00 98.12 213 LYS A C 1
ATOM 1744 O O . LYS A 1 213 ? 13.458 7.657 7.530 1.00 98.12 213 LYS A O 1
ATOM 1749 N N . TYR A 1 214 ? 11.267 7.405 7.148 1.00 98.12 214 TYR A N 1
ATOM 1750 C CA . TYR A 1 214 ? 11.038 6.380 8.166 1.00 98.12 214 TYR A CA 1
ATOM 1751 C C . TYR A 1 214 ? 11.079 4.950 7.604 1.00 98.12 214 TYR A C 1
ATOM 1753 O O . TYR A 1 214 ? 10.726 4.006 8.305 1.00 98.12 214 TYR A O 1
ATOM 1761 N N . LEU A 1 215 ? 11.522 4.773 6.354 1.00 97.50 215 LEU A N 1
ATOM 1762 C CA . LEU A 1 215 ? 11.585 3.471 5.677 1.00 97.50 215 LEU A CA 1
ATOM 1763 C C . LEU A 1 215 ? 13.001 2.899 5.554 1.00 97.50 215 LEU A C 1
ATOM 1765 O O . LEU A 1 215 ? 13.235 1.999 4.754 1.00 97.50 215 LEU A O 1
ATOM 1769 N N . HIS A 1 216 ? 13.940 3.359 6.381 1.00 95.62 216 HIS A N 1
ATOM 1770 C CA . HIS A 1 216 ? 15.311 2.841 6.389 1.00 95.62 216 HIS A CA 1
ATOM 1771 C C . HIS A 1 216 ? 15.379 1.324 6.656 1.00 95.62 216 HIS A C 1
ATOM 1773 O O . HIS A 1 216 ? 16.258 0.660 6.130 1.00 95.62 216 HIS A O 1
ATOM 1779 N N . ARG A 1 217 ? 14.429 0.737 7.400 1.00 95.06 217 ARG A N 1
ATOM 1780 C CA . ARG A 1 217 ? 14.366 -0.725 7.625 1.00 95.06 217 ARG A CA 1
ATOM 1781 C C . ARG A 1 217 ? 13.645 -1.513 6.530 1.00 95.06 217 ARG A C 1
ATOM 1783 O O . ARG A 1 217 ? 13.479 -2.719 6.670 1.00 95.06 217 ARG A O 1
ATOM 1790 N N . TYR A 1 218 ? 13.171 -0.857 5.472 1.00 93.12 218 TYR A N 1
ATOM 1791 C CA . TYR A 1 218 ? 12.521 -1.560 4.366 1.00 93.12 218 TYR A CA 1
ATOM 1792 C C . TYR A 1 218 ? 13.527 -2.364 3.535 1.00 93.12 218 TYR A C 1
ATOM 1794 O O . TYR A 1 218 ? 13.191 -3.421 3.015 1.00 93.12 218 TYR A O 1
ATOM 1802 N N . SER A 1 219 ? 14.765 -1.880 3.445 1.00 92.81 219 SER A N 1
ATOM 1803 C CA . SER A 1 219 ? 15.841 -2.499 2.680 1.00 92.81 219 SER A CA 1
ATOM 1804 C C . SER A 1 219 ? 17.094 -2.630 3.538 1.00 92.81 219 SER A C 1
ATOM 1806 O O . SER A 1 219 ? 17.354 -1.795 4.403 1.00 92.81 219 SER A O 1
ATOM 1808 N N . GLN A 1 220 ? 17.916 -3.638 3.246 1.00 92.06 220 GLN A N 1
ATOM 1809 C CA . GLN A 1 220 ? 19.247 -3.790 3.846 1.00 92.06 220 GLN A CA 1
ATOM 1810 C C . GLN A 1 220 ? 20.170 -2.599 3.537 1.00 92.06 220 GLN A C 1
ATOM 1812 O O . GLN A 1 220 ? 21.111 -2.351 4.281 1.00 92.06 220 GLN A O 1
ATOM 1817 N N . LEU A 1 221 ? 19.867 -1.829 2.484 1.00 94.56 221 LEU A N 1
ATOM 1818 C CA . LEU A 1 221 ? 20.575 -0.594 2.136 1.00 94.56 221 LEU A CA 1
ATOM 1819 C C . LEU A 1 221 ? 20.351 0.548 3.145 1.00 94.56 221 LEU A C 1
ATOM 1821 O O . LEU A 1 221 ? 21.042 1.564 3.083 1.00 94.56 221 LEU A O 1
ATOM 1825 N N . GLY A 1 222 ? 19.391 0.428 4.069 1.00 96.19 222 GLY A N 1
ATOM 1826 C CA . GLY A 1 222 ? 19.281 1.369 5.178 1.00 96.19 222 GLY A CA 1
ATOM 1827 C C . GLY A 1 222 ? 19.000 2.813 4.721 1.00 96.19 222 GLY A C 1
ATOM 1828 O O . GLY A 1 222 ? 18.066 3.052 3.949 1.00 96.19 222 GLY A O 1
ATOM 1829 N N . PRO A 1 223 ? 19.791 3.803 5.176 1.00 97.19 223 PRO A N 1
ATOM 1830 C CA . PRO A 1 223 ? 19.674 5.199 4.744 1.00 97.19 223 PRO A CA 1
ATOM 1831 C C . PRO A 1 223 ? 19.810 5.415 3.230 1.00 97.19 223 PRO A C 1
ATOM 1833 O O . PRO A 1 223 ? 19.106 6.258 2.676 1.00 97.19 223 PRO A O 1
ATOM 1836 N N . GLU A 1 224 ? 20.635 4.629 2.532 1.00 98.00 224 GLU A N 1
ATOM 1837 C CA . GLU A 1 224 ? 20.802 4.770 1.078 1.00 98.00 224 GLU A CA 1
ATOM 1838 C C . GLU A 1 224 ? 19.486 4.469 0.338 1.00 98.00 224 GLU A C 1
ATOM 1840 O O . GLU A 1 224 ? 19.129 5.130 -0.642 1.00 98.00 224 GLU A O 1
ATOM 1845 N N . TYR A 1 225 ? 18.699 3.512 0.843 1.00 97.81 225 TYR A N 1
ATOM 1846 C CA . TYR A 1 225 ? 17.359 3.248 0.317 1.00 97.81 225 TYR A CA 1
ATOM 1847 C C . TYR A 1 225 ? 16.456 4.479 0.426 1.00 97.81 225 TYR A C 1
ATOM 1849 O O . TYR A 1 225 ? 15.751 4.820 -0.525 1.00 97.81 225 TYR A O 1
ATOM 1857 N N . VAL A 1 226 ? 16.501 5.174 1.565 1.00 98.31 226 VAL A N 1
ATOM 1858 C CA . VAL A 1 226 ? 15.713 6.390 1.804 1.00 98.31 226 VAL A CA 1
ATOM 1859 C C . VAL A 1 226 ? 16.096 7.492 0.815 1.00 98.31 226 VAL A C 1
ATOM 1861 O O . VAL A 1 226 ? 15.214 8.142 0.251 1.00 98.31 226 VAL A O 1
ATOM 1864 N N . GLU A 1 227 ? 17.387 7.683 0.548 1.00 98.38 227 GLU A N 1
ATOM 1865 C CA . GLU A 1 227 ? 17.861 8.661 -0.437 1.00 98.38 227 GLU A CA 1
ATOM 1866 C C . GLU A 1 227 ? 17.359 8.342 -1.848 1.00 98.38 227 GLU A C 1
ATOM 1868 O O . GLU A 1 227 ? 16.819 9.218 -2.537 1.00 98.38 227 GLU A O 1
ATOM 1873 N N . ARG A 1 228 ? 17.469 7.073 -2.265 1.00 98.25 228 ARG A N 1
ATOM 1874 C CA . ARG A 1 228 ? 16.946 6.595 -3.554 1.00 98.25 228 ARG A CA 1
ATOM 1875 C C . ARG A 1 228 ? 15.442 6.834 -3.657 1.00 98.25 228 ARG A C 1
ATOM 1877 O O . ARG A 1 228 ? 14.972 7.357 -4.669 1.00 98.25 228 ARG A O 1
ATOM 1884 N N . LEU A 1 229 ? 14.699 6.514 -2.603 1.00 98.31 229 LEU A N 1
ATOM 1885 C CA . LEU A 1 229 ? 13.254 6.688 -2.531 1.00 98.31 229 LEU A CA 1
ATOM 1886 C C . LEU A 1 229 ? 12.846 8.163 -2.657 1.00 98.31 229 LEU A C 1
ATOM 1888 O O . LEU A 1 229 ? 12.021 8.503 -3.505 1.00 98.31 229 LEU A O 1
ATOM 1892 N N . ILE A 1 230 ? 13.483 9.062 -1.902 1.00 98.75 230 ILE A N 1
ATOM 1893 C CA . ILE A 1 230 ? 13.247 10.511 -1.997 1.00 98.75 230 ILE A CA 1
ATOM 1894 C C . ILE A 1 230 ? 13.575 11.028 -3.403 1.00 98.75 230 ILE A C 1
ATOM 1896 O O . ILE A 1 230 ? 12.815 11.824 -3.961 1.00 98.75 230 ILE A O 1
ATOM 1900 N N . LYS A 1 231 ? 14.680 10.572 -4.008 1.00 98.69 231 LYS A N 1
ATOM 1901 C CA . LYS A 1 231 ? 15.065 10.953 -5.375 1.00 98.69 231 LYS A CA 1
ATOM 1902 C C . LYS A 1 231 ? 14.021 10.509 -6.400 1.00 98.69 231 LYS A C 1
ATOM 1904 O O . LYS A 1 231 ? 13.673 11.293 -7.286 1.00 98.69 231 LYS A O 1
ATOM 1909 N N . VAL A 1 232 ? 13.499 9.288 -6.283 1.00 98.69 232 VAL A N 1
ATOM 1910 C CA . VAL A 1 232 ? 12.434 8.773 -7.159 1.00 98.69 232 VAL A CA 1
ATOM 1911 C C . VAL A 1 232 ? 11.155 9.595 -7.002 1.00 98.69 232 VAL A C 1
ATOM 1913 O O . VAL A 1 232 ? 10.600 10.016 -8.017 1.00 98.69 232 VAL A O 1
ATOM 1916 N N . ILE A 1 233 ? 10.737 9.903 -5.770 1.00 98.75 233 ILE A N 1
ATOM 1917 C CA . ILE A 1 233 ? 9.548 10.732 -5.522 1.00 98.75 233 ILE A CA 1
ATOM 1918 C C . ILE A 1 233 ? 9.713 12.110 -6.171 1.00 98.75 233 ILE A C 1
ATOM 1920 O O . ILE A 1 233 ? 8.876 12.500 -6.981 1.00 98.75 233 ILE A O 1
ATOM 1924 N N . LYS A 1 234 ? 10.818 12.817 -5.897 1.00 98.62 234 LYS A N 1
ATOM 1925 C CA . LYS A 1 234 ? 11.048 14.177 -6.417 1.00 98.62 234 LYS A CA 1
ATOM 1926 C C . LYS A 1 234 ? 11.163 14.220 -7.940 1.00 98.62 234 LYS A C 1
ATOM 1928 O O . LYS A 1 234 ? 10.495 15.021 -8.584 1.00 98.62 234 LYS A O 1
ATOM 1933 N N . SER A 1 235 ? 11.994 13.356 -8.525 1.00 98.00 235 SER A N 1
ATOM 1934 C CA . SER A 1 235 ? 12.279 13.387 -9.971 1.00 98.00 235 SER A CA 1
ATOM 1935 C C . SER A 1 235 ? 11.073 13.042 -10.844 1.00 98.00 235 SER A C 1
ATOM 1937 O O . SER A 1 235 ? 11.046 13.423 -12.010 1.00 98.00 235 SER A O 1
ATOM 1939 N N . ASN A 1 236 ? 10.078 12.342 -10.292 1.00 98.19 236 ASN A N 1
ATOM 1940 C CA . ASN A 1 236 ? 8.855 11.973 -11.007 1.00 98.19 236 ASN A CA 1
ATOM 1941 C C . ASN A 1 236 ? 7.608 12.663 -10.421 1.00 98.19 236 ASN A C 1
ATOM 1943 O O . ASN A 1 236 ? 6.498 12.315 -10.812 1.00 98.19 236 ASN A O 1
ATOM 1947 N N . ARG A 1 237 ? 7.789 13.627 -9.499 1.00 97.88 237 ARG A N 1
ATOM 1948 C CA . ARG A 1 237 ? 6.721 14.372 -8.804 1.00 97.88 237 ARG A CA 1
ATOM 1949 C C . ARG A 1 237 ? 5.629 13.458 -8.235 1.00 97.88 237 ARG A C 1
ATOM 1951 O O . ARG A 1 237 ? 4.438 13.717 -8.399 1.00 97.88 237 ARG A O 1
ATOM 1958 N N . LEU A 1 238 ? 6.037 12.344 -7.622 1.00 98.62 238 LEU A N 1
ATOM 1959 C CA . LEU A 1 238 ? 5.098 11.314 -7.169 1.00 98.62 238 LEU A CA 1
ATOM 1960 C C . LEU A 1 238 ? 4.259 11.763 -5.967 1.00 98.62 238 LEU A C 1
ATOM 1962 O O . LEU A 1 238 ? 3.178 11.234 -5.750 1.00 98.62 238 LEU A O 1
ATOM 1966 N N . ASP A 1 239 ? 4.719 12.763 -5.223 1.00 97.75 239 ASP A N 1
ATOM 1967 C CA . ASP A 1 239 ? 3.976 13.403 -4.139 1.00 97.75 239 ASP A CA 1
ATOM 1968 C C . ASP A 1 239 ? 2.665 14.054 -4.612 1.00 97.75 239 ASP A C 1
ATOM 1970 O O . ASP A 1 239 ? 1.722 14.154 -3.834 1.00 97.75 239 ASP A O 1
ATOM 1974 N N . LEU A 1 240 ? 2.545 14.406 -5.899 1.00 97.19 240 LEU A N 1
ATOM 1975 C CA . LEU A 1 240 ? 1.277 14.876 -6.472 1.00 97.19 240 LEU A CA 1
ATOM 1976 C C . LEU A 1 240 ? 0.176 13.809 -6.454 1.00 97.19 240 LEU A C 1
ATOM 1978 O O . LEU A 1 240 ? -0.999 14.157 -6.516 1.00 97.19 240 LEU A O 1
ATOM 1982 N N . TYR A 1 241 ? 0.537 12.524 -6.372 1.00 98.38 241 TYR A N 1
ATOM 1983 C CA . TYR A 1 241 ? -0.446 11.447 -6.290 1.00 98.38 241 TYR A CA 1
ATOM 1984 C C . TYR A 1 241 ? -0.988 11.244 -4.872 1.00 98.38 241 TYR A C 1
ATOM 1986 O O . TYR A 1 241 ? -1.962 10.512 -4.698 1.00 98.38 241 TYR A O 1
ATOM 1994 N N . ASP A 1 242 ? -0.403 11.900 -3.862 1.00 98.25 242 ASP A N 1
ATOM 1995 C CA . ASP A 1 242 ? -0.834 11.772 -2.466 1.00 98.25 242 ASP A CA 1
ATOM 1996 C C . ASP A 1 242 ? -2.276 12.254 -2.248 1.00 98.25 242 ASP A C 1
ATOM 1998 O O . ASP A 1 242 ? -2.940 11.800 -1.318 1.00 98.25 242 ASP A O 1
ATOM 2002 N N . SER A 1 243 ? -2.761 13.142 -3.121 1.00 96.81 243 SER A N 1
ATOM 2003 C CA . SER A 1 243 ? -4.111 13.706 -3.099 1.00 96.81 243 SER A CA 1
ATOM 2004 C C . SER A 1 243 ? -5.058 13.110 -4.143 1.00 96.81 243 SER A C 1
ATOM 2006 O O . SER A 1 243 ? -6.162 13.628 -4.302 1.00 96.81 243 SER A O 1
ATOM 2008 N N . CYS A 1 244 ? -4.662 12.058 -4.872 1.00 98.31 244 CYS A N 1
ATOM 2009 C CA . CYS A 1 244 ? -5.572 11.436 -5.832 1.00 98.31 244 CYS A CA 1
ATOM 2010 C C . CYS A 1 244 ? -6.740 10.734 -5.136 1.00 98.31 244 CYS A C 1
ATOM 2012 O O . CYS A 1 244 ? -6.595 10.171 -4.049 1.00 98.31 244 CYS A O 1
ATOM 2014 N N . SER A 1 245 ? -7.881 10.699 -5.816 1.00 96.94 245 SER A N 1
ATOM 2015 C CA . SER A 1 245 ? -9.114 10.090 -5.328 1.00 96.94 245 SER A CA 1
ATOM 2016 C C . SER A 1 245 ? -9.747 9.192 -6.385 1.00 96.94 245 SER A C 1
ATOM 2018 O O . SER A 1 245 ? -9.569 9.371 -7.593 1.00 96.94 245 SER A O 1
ATOM 2020 N N . ILE A 1 246 ? -10.487 8.194 -5.909 1.00 97.75 246 ILE A N 1
ATOM 2021 C CA . ILE A 1 246 ? -11.336 7.360 -6.761 1.00 97.75 246 ILE A CA 1
ATOM 2022 C C . ILE A 1 246 ? -12.486 8.228 -7.274 1.00 97.75 246 ILE A C 1
ATOM 2024 O O . ILE A 1 246 ? -12.951 9.117 -6.569 1.00 97.75 246 ILE A O 1
ATOM 2028 N N . ASP A 1 247 ? -12.926 7.980 -8.501 1.00 97.31 247 ASP A N 1
ATOM 2029 C CA . ASP A 1 247 ? -14.151 8.565 -9.039 1.00 97.31 247 ASP A CA 1
ATOM 2030 C C . ASP A 1 247 ? -15.366 8.138 -8.192 1.00 97.31 247 ASP A C 1
ATOM 2032 O O . ASP A 1 247 ? -15.666 6.945 -8.076 1.00 97.31 247 ASP A O 1
ATOM 2036 N N . ASP A 1 248 ? -16.070 9.116 -7.619 1.00 95.00 248 ASP A N 1
ATOM 2037 C CA . ASP A 1 248 ? -17.221 8.910 -6.734 1.00 95.00 248 ASP A CA 1
ATOM 2038 C C . ASP A 1 248 ? -18.346 8.095 -7.388 1.00 95.00 248 ASP A C 1
ATOM 2040 O O . ASP A 1 248 ? -19.079 7.396 -6.690 1.00 95.00 248 ASP A O 1
ATOM 2044 N N . ASN A 1 249 ? -18.442 8.083 -8.724 1.00 95.94 249 ASN A N 1
ATOM 2045 C CA . ASN A 1 249 ? -19.400 7.240 -9.452 1.00 95.94 249 ASN A CA 1
ATOM 2046 C C . ASN A 1 249 ? -19.167 5.734 -9.245 1.00 95.94 249 ASN A C 1
ATOM 2048 O O . ASN A 1 249 ? -20.030 4.916 -9.565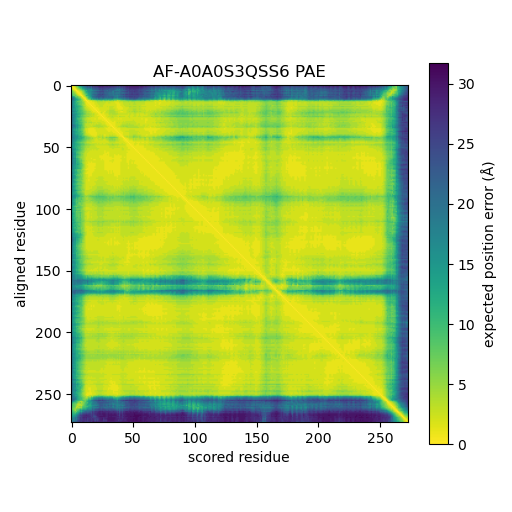 1.00 95.94 249 ASN A O 1
ATOM 2052 N N . TYR A 1 250 ? -17.995 5.356 -8.737 1.00 95.50 250 TYR A N 1
ATOM 2053 C CA . TYR A 1 250 ? -17.647 3.981 -8.400 1.00 95.50 250 TYR A CA 1
ATOM 2054 C C . TYR A 1 250 ? -17.751 3.697 -6.900 1.00 95.50 250 TYR A C 1
ATOM 2056 O O . TYR A 1 250 ? -17.440 2.582 -6.486 1.00 95.50 250 TYR A O 1
ATOM 2064 N N . ILE A 1 251 ? -18.175 4.658 -6.079 1.00 93.69 251 ILE A N 1
ATOM 2065 C CA . ILE A 1 251 ? -18.399 4.451 -4.650 1.00 93.69 251 ILE A CA 1
ATOM 2066 C C . ILE A 1 251 ? -19.885 4.172 -4.434 1.00 93.69 251 ILE A C 1
ATOM 2068 O O . ILE A 1 251 ? -20.731 5.055 -4.545 1.00 93.69 251 ILE A O 1
ATOM 2072 N N . GLU A 1 252 ? -20.209 2.928 -4.095 1.00 89.81 252 GLU A N 1
ATOM 2073 C CA . GLU A 1 252 ? -21.581 2.517 -3.807 1.00 89.81 252 GLU A CA 1
ATOM 2074 C C . GLU A 1 252 ? -21.791 2.459 -2.289 1.00 89.81 252 GLU A C 1
ATOM 2076 O O . GLU A 1 252 ? -21.022 1.826 -1.557 1.00 89.81 252 GLU A O 1
ATOM 2081 N N . SER A 1 253 ? -22.833 3.135 -1.799 1.00 82.81 253 SER A N 1
ATOM 2082 C CA . SER A 1 253 ? -23.259 3.039 -0.405 1.00 82.81 253 SER A CA 1
ATOM 2083 C C . SER A 1 253 ? -24.206 1.856 -0.237 1.00 82.81 253 SER A C 1
ATOM 2085 O O . SER A 1 253 ? -25.179 1.695 -0.975 1.00 82.81 253 SER A O 1
ATOM 2087 N N . VAL A 1 254 ? -23.938 1.004 0.751 1.00 68.19 254 VAL A N 1
ATOM 2088 C CA . VAL A 1 254 ? -24.875 -0.058 1.107 1.00 68.19 254 VAL A CA 1
ATOM 2089 C C . VAL A 1 254 ? -25.841 0.498 2.145 1.00 68.19 254 VAL A C 1
ATOM 2091 O O . VAL A 1 254 ? -25.492 0.720 3.304 1.00 68.19 254 VAL A O 1
ATOM 2094 N N . THR A 1 255 ? -27.086 0.721 1.725 1.00 55.22 255 THR A N 1
ATOM 2095 C CA . THR A 1 255 ? -28.208 1.100 2.603 1.00 55.22 255 THR A CA 1
ATOM 2096 C C . THR A 1 255 ? -28.679 -0.055 3.492 1.00 55.22 255 THR A C 1
ATOM 2098 O O . THR A 1 255 ? -29.486 0.142 4.399 1.00 55.22 255 THR A O 1
ATOM 2101 N N . LYS A 1 256 ? -28.151 -1.265 3.267 1.00 54.19 256 LYS A N 1
ATOM 2102 C CA . LYS A 1 256 ? -28.389 -2.471 4.062 1.00 54.19 256 LYS A CA 1
ATOM 2103 C C . LYS A 1 256 ? -27.054 -3.108 4.461 1.00 54.19 256 LYS A C 1
ATOM 2105 O O . LYS A 1 256 ? -26.005 -2.801 3.921 1.00 54.19 256 LYS A O 1
ATOM 2110 N N . TYR A 1 257 ? -27.087 -3.977 5.451 1.00 54.66 257 TYR A N 1
ATOM 2111 C CA . TYR A 1 257 ? -25.898 -4.581 6.039 1.00 54.66 257 TYR A CA 1
ATOM 2112 C C . TYR A 1 257 ? -24.978 -5.322 5.048 1.00 54.66 257 TYR A C 1
ATOM 2114 O O . TYR A 1 257 ? -25.471 -6.083 4.213 1.00 54.66 257 TYR A O 1
ATOM 2122 N N . ARG A 1 258 ? -23.651 -5.207 5.222 1.00 58.59 258 ARG A N 1
ATOM 2123 C CA . ARG A 1 258 ? -22.649 -6.064 4.555 1.00 58.59 258 ARG A CA 1
ATOM 2124 C C . ARG A 1 258 ? -22.188 -7.178 5.501 1.00 58.59 258 ARG A C 1
ATOM 2126 O O . ARG A 1 258 ? -22.017 -6.940 6.693 1.00 58.59 258 ARG A O 1
ATOM 2133 N N . LEU A 1 259 ? -22.002 -8.393 4.981 1.00 54.94 259 LEU A N 1
ATOM 2134 C CA . LEU A 1 259 ? -21.401 -9.502 5.729 1.00 54.94 259 LEU A CA 1
ATOM 2135 C C . LEU A 1 259 ? -19.883 -9.498 5.529 1.00 54.94 259 LEU A C 1
ATOM 2137 O O . LEU A 1 259 ? -19.406 -9.692 4.413 1.00 54.94 259 LEU A O 1
ATOM 2141 N N . GLU A 1 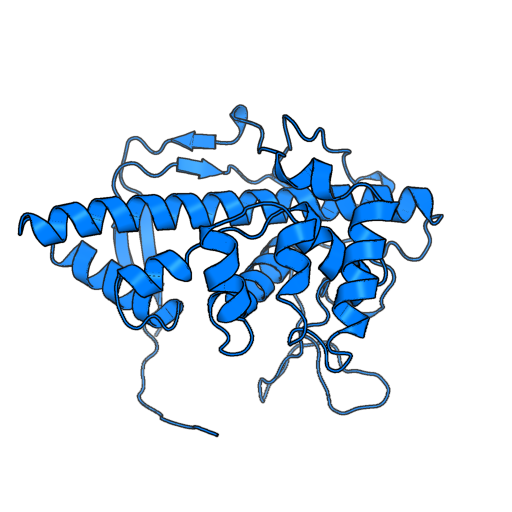260 ? -19.133 -9.319 6.610 1.00 63.03 260 GLU A N 1
ATOM 2142 C CA . GLU A 1 260 ? -17.687 -9.532 6.637 1.00 63.03 260 GLU A CA 1
ATOM 2143 C C . GLU A 1 260 ? -17.369 -10.851 7.329 1.00 63.03 260 GLU A C 1
ATOM 2145 O O . GLU A 1 260 ? -17.638 -11.029 8.516 1.00 63.03 260 GLU A O 1
ATOM 2150 N N . CYS A 1 261 ? -16.813 -11.798 6.578 1.00 55.78 261 CYS A N 1
ATOM 2151 C CA . CYS A 1 261 ? -16.556 -13.149 7.053 1.00 55.78 261 CYS A CA 1
ATOM 2152 C C . CYS A 1 261 ? -15.080 -13.343 7.401 1.00 55.78 261 CYS A C 1
ATOM 2154 O O . CYS A 1 261 ? -14.206 -13.221 6.545 1.00 55.78 261 CYS A O 1
ATOM 2156 N N . PHE A 1 262 ? -14.806 -13.713 8.651 1.00 58.84 262 PHE A N 1
ATOM 2157 C CA . PHE A 1 262 ? -13.470 -14.088 9.107 1.00 58.84 262 PHE A CA 1
ATOM 2158 C C . PHE A 1 262 ? -13.319 -15.605 9.046 1.00 58.84 262 PHE A C 1
ATOM 2160 O O . PHE A 1 262 ? -14.163 -16.344 9.562 1.00 58.84 262 PHE A O 1
ATOM 2167 N N . GLY A 1 263 ? -12.248 -16.072 8.402 1.00 48.03 263 GLY A N 1
ATOM 2168 C CA . GLY A 1 263 ? -11.908 -17.491 8.362 1.00 48.03 263 GLY A CA 1
ATOM 2169 C C . GLY A 1 263 ? -11.345 -17.953 9.704 1.00 48.03 263 GLY A C 1
ATOM 2170 O O . GLY A 1 263 ? -10.309 -17.460 10.149 1.00 48.03 263 GLY A O 1
ATOM 2171 N N . LEU A 1 264 ? -11.996 -18.929 10.335 1.00 39.59 264 LEU A N 1
ATOM 2172 C CA . LEU A 1 264 ? -11.474 -19.604 11.519 1.00 39.59 264 LEU A CA 1
ATOM 2173 C C . LEU A 1 264 ? -10.530 -20.721 11.058 1.00 39.59 264 LEU A C 1
ATOM 2175 O O . LEU A 1 264 ? -10.975 -21.744 10.533 1.00 39.59 264 LEU A O 1
ATOM 2179 N N . ARG A 1 265 ? -9.215 -20.547 11.247 1.00 37.25 265 ARG A N 1
ATOM 2180 C CA . ARG A 1 265 ? -8.292 -21.693 11.201 1.00 37.25 265 ARG A CA 1
ATOM 2181 C C . ARG A 1 265 ? -8.517 -22.538 12.456 1.00 37.25 265 ARG A C 1
ATOM 2183 O O . ARG A 1 265 ? -8.455 -22.001 13.562 1.00 37.25 265 ARG A O 1
ATOM 2190 N N . LYS A 1 266 ? -8.773 -23.839 12.281 1.00 33.75 266 LYS A N 1
ATOM 2191 C CA . LYS A 1 266 ? -8.571 -24.819 13.354 1.00 33.75 266 LYS A CA 1
ATOM 2192 C C . LYS A 1 266 ? -7.062 -24.955 13.597 1.00 33.75 266 LYS A C 1
ATOM 2194 O O . LYS A 1 266 ? -6.296 -25.003 12.641 1.00 33.75 266 LYS A O 1
ATOM 2199 N N . ASP A 1 267 ? -6.730 -25.010 14.880 1.00 39.41 267 ASP A N 1
ATOM 2200 C CA . ASP A 1 267 ? -5.472 -25.433 15.501 1.00 39.41 267 ASP A CA 1
ATOM 2201 C C . ASP A 1 267 ? -4.369 -24.394 15.762 1.00 39.41 267 ASP A C 1
ATOM 2203 O O . ASP A 1 267 ? -3.645 -23.916 14.892 1.00 39.41 267 ASP A O 1
ATOM 2207 N N . ASN A 1 268 ? -4.286 -24.039 17.053 1.00 38.34 268 ASN A N 1
ATOM 2208 C CA . ASN A 1 268 ? -3.169 -24.352 17.951 1.00 38.34 268 ASN A CA 1
ATOM 2209 C C . ASN A 1 268 ? -1.951 -25.021 17.293 1.00 38.34 268 ASN A C 1
ATOM 2211 O O . ASN A 1 268 ? -1.820 -26.240 17.307 1.00 38.34 268 ASN A O 1
ATOM 2215 N N . SER A 1 269 ? -0.991 -24.216 16.861 1.00 25.80 269 SER A N 1
ATOM 2216 C CA . SER A 1 269 ? 0.419 -24.599 16.926 1.00 25.80 269 SER A CA 1
ATOM 2217 C C . SER A 1 269 ? 1.263 -23.334 16.931 1.00 25.80 269 SER A C 1
ATOM 2219 O O . SER A 1 269 ? 1.361 -22.614 15.937 1.00 25.80 269 SER A O 1
ATOM 2221 N N . VAL A 1 270 ? 1.829 -23.050 18.099 1.00 32.88 270 VAL A N 1
ATOM 2222 C CA . VAL A 1 270 ? 2.985 -22.173 18.258 1.00 32.88 270 VAL A CA 1
ATOM 2223 C C . VAL A 1 270 ? 4.118 -22.739 17.405 1.00 32.88 270 VAL A C 1
ATOM 2225 O O . VAL A 1 270 ? 4.442 -23.915 17.535 1.00 32.88 270 VAL A O 1
ATOM 2228 N N . ALA A 1 271 ? 4.732 -21.901 16.575 1.00 23.45 271 ALA A N 1
ATOM 2229 C CA . ALA A 1 271 ? 6.109 -22.086 16.135 1.00 23.45 271 ALA A CA 1
ATOM 2230 C C . ALA A 1 271 ? 6.699 -20.708 15.798 1.00 23.45 271 ALA A C 1
ATOM 2232 O O . ALA A 1 271 ? 6.329 -20.077 14.809 1.00 23.45 271 ALA A O 1
ATOM 2233 N N . ILE A 1 272 ? 7.543 -20.242 16.716 1.00 27.75 272 ILE A N 1
ATOM 2234 C CA . ILE A 1 272 ? 8.505 -19.133 16.619 1.00 27.75 272 ILE A CA 1
ATOM 2235 C C . ILE A 1 272 ? 9.816 -19.793 16.122 1.00 27.75 272 ILE A C 1
ATOM 2237 O O . ILE A 1 272 ? 10.038 -20.961 16.466 1.00 27.75 272 ILE A O 1
ATOM 2241 N N . PRO A 1 273 ? 10.618 -19.156 15.249 1.00 29.48 273 PRO A N 1
ATOM 2242 C CA . PRO A 1 273 ? 11.617 -18.166 15.689 1.00 29.48 273 PRO A CA 1
ATOM 2243 C C . PRO A 1 273 ? 11.298 -16.723 15.281 1.00 29.48 273 PRO A C 1
ATOM 2245 O O . PRO A 1 273 ? 10.784 -16.519 14.159 1.00 29.48 273 PRO A O 1
#

Secondary structure (DSSP, 8-state):
--EEEEEEESS-EEE--EEE--SSGGG-PPPBTTBB--EEEBSPPP-TTS-HHHHHHHHHHHHHHHHHHHHHHHHHHHHHHHHHHHHHHHT---HHHHHHHHHHHHHHT-SSHHHHHHHS----HHHHHHHHHHHHTTTTSHHHHHH--TT--EE--TT--SEEPTTSS-EE---SBHHHHHHHHHHHHHH-GGGHHHHHHHTT---HHHHHTT-GGGSTTTHHHHHHHHHHHHHTTGGGGGG--B-GGGEEE-SSPEEEEEEE---------

InterPro domains:
  IPR002901 Mannosyl-glycoprotein endo-beta-N-acetylglucosamidase-like domain [PF01832] (115-237)
  IPR053195 Bax-like [PTHR40572] (52-243)